Protein AF-A0A7S2YN26-F1 (afdb_monomer_lite)

Sequence (229 aa):
KTAKIDLAIVSVSSLYDGGTVQPANVVIPTILEAVKEFYQGSSIEHLVGSSVAGCISSTAKARSVSSEDNNAATSCETVELEGIPAVSITLAILPDVQLQTFTCGKGDVPDDVGRMPPGEWKRSVGLMGFGETKTVDGKSEHADEDNNTPVFMMVPSPAFSTELDDLLYGLSVYFPGSQTFGGVASTVSSLSRAKLYRYSASVDTPMTYTDGCIGVAMTGDIQVQTLSA

Foldseek 3Di:
DADEFAEKEKEWAQCVCDDDDGCLQVVVVVVQVVCCVVRVHYGYAKYKYWYAQWDKEFAFPDDPPDDPDDPPDRDTHIDIDHPDTDMHMDTDDDPFKDKDKWWAFPVLQDPPQPPDDLQSNCVSGGNHPPLDQPDDPNDRPPPPPVQSQKEKEKEFWPQCVVRVVSVVVNCCRSRPPYHYDYDYFDHNDPPDQMKIWIDGPVVRHTDIDRGTMIIMMMTGPDDDDDDDD

pLDDT: mean 82.98, std 16.76, range [39.62, 97.88]

Organism: NCBI:txid265537

Structure (mmCIF, N/CA/C/O backbone):
data_AF-A0A7S2YN26-F1
#
_entry.id   AF-A0A7S2YN26-F1
#
loop_
_atom_site.group_PDB
_atom_site.id
_atom_site.type_symbol
_atom_site.label_atom_id
_atom_site.label_alt_id
_atom_site.label_comp_id
_atom_site.label_asym_id
_atom_site.label_entity_id
_atom_site.label_seq_id
_atom_site.pdbx_PDB_ins_code
_atom_site.Cartn_x
_atom_site.Cartn_y
_atom_site.Cartn_z
_atom_site.occupancy
_atom_site.B_iso_or_equiv
_atom_site.auth_seq_id
_atom_site.auth_comp_id
_atom_site.auth_asym_id
_atom_site.auth_atom_id
_atom_site.pdbx_PDB_model_num
ATOM 1 N N . LYS A 1 1 ? -2.967 -22.946 18.371 1.00 55.56 1 LYS A N 1
ATOM 2 C CA . LYS A 1 1 ? -1.903 -22.739 17.360 1.00 55.56 1 LYS A CA 1
ATOM 3 C C . LYS A 1 1 ? -1.941 -21.261 17.020 1.00 55.56 1 LYS A C 1
ATOM 5 O O . LYS A 1 1 ? -2.986 -20.814 16.576 1.00 55.56 1 LYS A O 1
ATOM 10 N N . THR A 1 2 ? -0.896 -20.511 17.351 1.00 69.94 2 THR A N 1
ATOM 11 C CA . THR A 1 2 ? -0.812 -19.076 17.056 1.00 69.94 2 THR A CA 1
ATOM 12 C C . THR A 1 2 ? -0.826 -18.884 15.542 1.00 69.94 2 THR A C 1
ATOM 14 O O . THR A 1 2 ? -0.068 -19.567 14.850 1.00 69.94 2 THR A O 1
ATOM 17 N N . ALA A 1 3 ? -1.732 -18.053 15.025 1.00 79.50 3 ALA A N 1
ATOM 18 C CA . ALA A 1 3 ? -1.797 -17.776 13.597 1.00 79.50 3 ALA A CA 1
ATOM 19 C C . ALA A 1 3 ? -0.740 -16.722 13.246 1.00 79.50 3 ALA A C 1
ATOM 21 O O . ALA A 1 3 ? -0.519 -15.770 13.993 1.00 79.50 3 ALA A O 1
ATOM 22 N N . LYS A 1 4 ? -0.061 -16.921 12.122 1.00 90.69 4 LYS A N 1
ATOM 23 C CA . LYS A 1 4 ? 0.838 -15.933 11.531 1.00 90.69 4 LYS A CA 1
ATOM 24 C C . LYS A 1 4 ? -0.000 -15.111 10.556 1.00 90.69 4 LYS A C 1
ATOM 26 O O . LYS A 1 4 ? -0.703 -15.696 9.738 1.00 90.69 4 LYS A O 1
ATOM 31 N N . ILE A 1 5 ? 0.001 -13.793 10.716 1.00 95.50 5 ILE A N 1
ATOM 32 C CA . ILE A 1 5 ? -0.690 -12.867 9.818 1.00 95.50 5 ILE A CA 1
ATOM 33 C C . ILE A 1 5 ? 0.351 -12.354 8.833 1.00 95.50 5 ILE A C 1
ATOM 35 O O . ILE A 1 5 ? 1.312 -11.697 9.235 1.00 95.50 5 ILE A O 1
ATOM 39 N N . ASP A 1 6 ? 0.162 -12.654 7.556 1.00 96.62 6 ASP A N 1
ATOM 40 C CA . ASP A 1 6 ? 1.155 -12.354 6.528 1.00 96.62 6 ASP A CA 1
ATOM 41 C C . ASP A 1 6 ? 1.166 -10.860 6.186 1.00 96.62 6 ASP A C 1
ATOM 43 O O . ASP A 1 6 ? 2.233 -10.264 6.044 1.00 96.62 6 ASP A O 1
ATOM 47 N N . LEU A 1 7 ? -0.010 -10.222 6.136 1.00 97.50 7 LEU A N 1
ATOM 48 C CA . LEU A 1 7 ? -0.130 -8.801 5.818 1.00 97.50 7 LEU A CA 1
ATOM 49 C C . LEU A 1 7 ? -1.214 -8.099 6.644 1.00 97.50 7 LEU A C 1
ATOM 51 O O . LEU A 1 7 ? -2.360 -8.539 6.699 1.00 97.50 7 LEU A O 1
ATOM 55 N N . ALA A 1 8 ? -0.866 -6.955 7.228 1.00 97.12 8 ALA A N 1
ATOM 56 C CA . ALA A 1 8 ? -1.800 -5.987 7.784 1.00 97.12 8 ALA A CA 1
ATOM 57 C C . ALA A 1 8 ? -1.859 -4.733 6.897 1.00 97.12 8 ALA A C 1
ATOM 59 O O . ALA A 1 8 ? -0.842 -4.081 6.658 1.00 97.12 8 ALA A O 1
ATOM 60 N N . ILE A 1 9 ? -3.058 -4.370 6.444 1.00 96.56 9 ILE A N 1
ATOM 61 C CA . ILE A 1 9 ? -3.330 -3.117 5.733 1.00 96.56 9 ILE A CA 1
ATOM 62 C C . ILE A 1 9 ? -4.027 -2.171 6.703 1.00 96.56 9 ILE A C 1
ATOM 64 O O . ILE A 1 9 ? -5.080 -2.511 7.249 1.00 96.56 9 ILE A O 1
ATOM 68 N N . VAL A 1 10 ? -3.441 -0.996 6.928 1.00 94.75 10 VAL A N 1
ATOM 69 C CA . VAL A 1 10 ? -3.910 -0.070 7.967 1.00 94.75 10 VAL A CA 1
ATOM 70 C C . VAL A 1 10 ? -4.309 1.290 7.402 1.00 94.75 10 VAL A C 1
ATOM 72 O O . VAL A 1 10 ? -3.612 1.893 6.586 1.00 94.75 10 VAL A O 1
ATOM 75 N N . SER A 1 11 ? -5.437 1.804 7.873 1.00 93.81 11 SER A N 1
ATOM 76 C CA . SER A 1 11 ? -5.884 3.171 7.619 1.00 93.81 11 SER A CA 1
ATOM 77 C C . SER A 1 11 ? -6.099 3.855 8.957 1.00 93.81 11 SER A C 1
ATOM 79 O O . SER A 1 11 ? -6.928 3.428 9.759 1.00 93.81 11 SER A O 1
ATOM 81 N N . VAL A 1 12 ? -5.320 4.896 9.221 1.00 91.94 12 VAL A N 1
ATOM 82 C CA . VAL A 1 12 ? -5.335 5.620 10.496 1.00 91.94 12 VAL A CA 1
ATOM 83 C C . VAL A 1 12 ? -5.908 7.002 10.236 1.00 91.94 12 VAL A C 1
ATOM 85 O O . VAL A 1 12 ? -5.391 7.730 9.397 1.00 91.94 12 VAL A O 1
ATOM 88 N N . SER A 1 13 ? -6.970 7.390 10.933 1.00 89.56 13 SER A N 1
ATOM 89 C CA . SER A 1 13 ? -7.520 8.742 10.816 1.00 89.56 13 SER A CA 1
ATOM 90 C C . SER A 1 13 ? -6.408 9.759 11.047 1.00 89.56 13 SER A C 1
ATOM 92 O O . SER A 1 13 ? -5.681 9.664 12.033 1.00 89.56 13 SER A O 1
ATOM 94 N N . SER A 1 14 ? -6.258 10.751 10.174 1.00 84.62 14 SER A N 1
ATOM 95 C CA . SER A 1 14 ? -5.236 11.779 10.362 1.00 84.62 14 SER A CA 1
ATOM 96 C C . SER A 1 14 ? -5.449 12.554 11.660 1.00 84.62 14 SER A C 1
ATOM 98 O O . SER A 1 14 ? -4.491 13.080 12.185 1.00 84.62 14 SER A O 1
ATOM 100 N N . LEU A 1 15 ? -6.651 12.551 12.247 1.00 76.19 15 LEU A N 1
ATOM 101 C CA . LEU A 1 15 ? -6.916 13.151 13.563 1.00 76.19 15 LEU A CA 1
ATOM 102 C C . LEU A 1 15 ? -6.167 12.464 14.720 1.00 76.19 15 LEU A C 1
ATOM 104 O O . LEU A 1 15 ? -6.036 13.050 15.794 1.00 76.19 15 LEU A O 1
ATOM 108 N N . TYR A 1 16 ? -5.646 11.246 14.513 1.00 65.88 16 TYR A N 1
ATOM 109 C CA . TYR A 1 16 ? -4.707 10.602 15.441 1.00 65.88 16 TYR A CA 1
ATOM 110 C C . TYR A 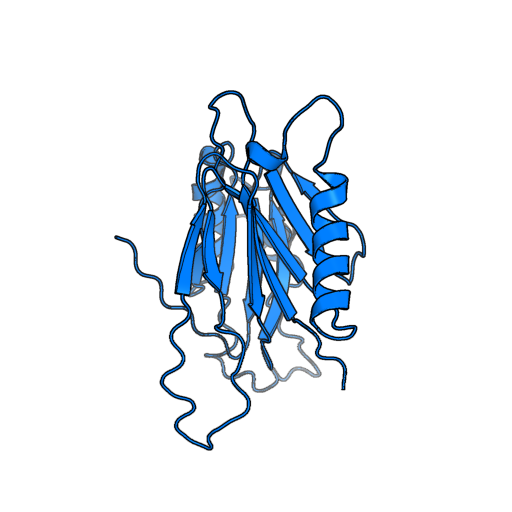1 16 ? -3.351 11.325 15.515 1.00 65.88 16 TYR A C 1
ATOM 112 O O . TYR A 1 16 ? -2.545 11.005 16.386 1.00 65.88 16 TYR A O 1
ATOM 120 N N . ASP A 1 17 ? -3.080 12.295 14.634 1.00 61.16 17 ASP A N 1
ATOM 121 C CA . ASP A 1 17 ? -1.855 13.101 14.636 1.00 61.16 17 ASP A CA 1
ATOM 122 C C . ASP A 1 17 ? -1.859 14.261 15.655 1.00 61.16 17 ASP A C 1
ATOM 124 O O . ASP A 1 17 ? -0.884 15.012 15.727 1.00 61.16 17 ASP A O 1
ATOM 128 N N . GLY A 1 18 ? -2.924 14.382 16.461 1.00 45.44 18 GLY A N 1
ATOM 129 C CA . GLY A 1 18 ? -3.229 15.521 17.328 1.00 45.44 18 GLY A CA 1
ATOM 130 C C . GLY A 1 18 ? -2.166 15.909 18.366 1.00 45.44 18 GLY A C 1
ATOM 131 O O . GLY A 1 18 ? -2.289 15.578 19.544 1.00 45.44 18 GLY A O 1
ATOM 132 N N . GLY A 1 19 ? -1.193 16.736 17.969 1.00 50.31 19 GLY A N 1
ATOM 133 C CA . GLY A 1 19 ? -0.470 17.648 18.867 1.00 50.31 19 GLY A CA 1
ATOM 134 C C . GLY A 1 19 ? 1.058 17.509 18.947 1.00 50.31 19 GLY A C 1
ATOM 135 O O . GLY A 1 19 ? 1.700 16.793 18.187 1.00 50.31 19 GLY A O 1
ATOM 136 N N . THR A 1 20 ? 1.654 18.258 19.887 1.00 39.62 20 THR A N 1
ATOM 137 C CA . THR A 1 20 ? 3.104 18.518 20.072 1.00 39.62 20 THR A CA 1
ATOM 138 C C . THR A 1 20 ? 3.965 17.306 20.455 1.00 39.62 20 THR A C 1
ATOM 140 O O . THR A 1 20 ? 5.182 17.441 20.581 1.00 39.62 20 THR A O 1
ATOM 143 N N . VAL A 1 21 ? 3.374 16.122 20.618 1.00 45.62 21 VAL A N 1
ATOM 144 C CA . VAL A 1 21 ? 4.074 14.874 20.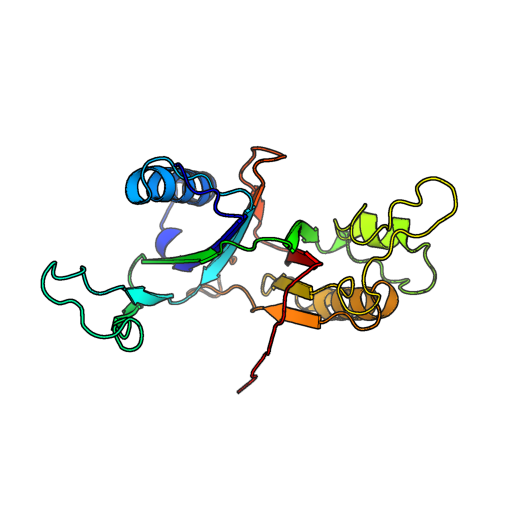948 1.00 45.62 21 VAL A CA 1
ATOM 145 C C . VAL A 1 21 ? 3.837 13.902 19.801 1.00 45.62 21 VAL A C 1
ATOM 147 O O . VAL A 1 21 ? 2.725 13.427 19.622 1.00 45.62 21 VAL A O 1
ATOM 150 N N . GLN A 1 22 ? 4.870 13.652 18.993 1.00 54.50 22 GLN A N 1
ATOM 151 C CA . GLN A 1 22 ? 4.767 12.884 17.748 1.00 54.50 22 GLN A CA 1
ATOM 152 C C . GLN A 1 22 ? 4.224 11.454 17.972 1.00 54.50 22 GLN A C 1
ATOM 154 O O . GLN A 1 22 ? 4.948 10.625 18.527 1.00 54.50 22 GLN A O 1
ATOM 159 N N . PRO A 1 23 ? 3.022 11.104 17.468 1.00 55.84 23 PRO A N 1
ATOM 160 C CA . PRO A 1 23 ? 2.460 9.764 17.635 1.00 55.84 23 PRO A CA 1
ATOM 161 C C . PRO A 1 23 ? 2.858 8.784 16.516 1.00 55.84 23 PRO A C 1
ATOM 163 O O . PRO A 1 23 ? 2.566 7.595 16.599 1.00 55.84 23 PRO A O 1
ATOM 166 N N . ALA A 1 24 ? 3.559 9.237 15.470 1.00 58.75 24 ALA A N 1
ATOM 167 C CA . ALA A 1 24 ? 3.956 8.393 14.337 1.00 58.75 24 ALA A CA 1
ATOM 168 C C . ALA A 1 24 ? 4.698 7.110 14.764 1.00 58.75 24 ALA A C 1
ATOM 170 O O . ALA A 1 24 ? 4.445 6.036 14.223 1.00 58.75 24 ALA A O 1
ATOM 171 N N . ASN A 1 25 ? 5.548 7.213 15.788 1.00 70.50 25 ASN A N 1
ATOM 172 C CA . ASN A 1 25 ? 6.353 6.092 16.268 1.00 70.50 25 ASN A CA 1
ATOM 173 C C . ASN A 1 25 ? 5.577 5.117 17.166 1.00 70.50 25 ASN A C 1
ATOM 175 O O . ASN A 1 25 ? 6.100 4.045 17.450 1.00 70.50 25 ASN A O 1
ATOM 179 N N . VAL A 1 26 ? 4.361 5.460 17.616 1.00 82.81 26 VAL A N 1
ATOM 180 C CA . VAL A 1 26 ? 3.540 4.569 18.458 1.00 82.81 26 VAL A CA 1
ATOM 181 C C . VAL A 1 26 ? 2.473 3.822 17.669 1.00 82.81 26 VAL A C 1
ATOM 183 O O . VAL A 1 26 ? 2.117 2.723 18.067 1.00 82.81 26 VAL A O 1
ATOM 186 N N . VAL A 1 27 ? 2.022 4.349 16.523 1.00 88.56 27 VAL A N 1
ATOM 187 C CA . VAL A 1 27 ? 0.950 3.735 15.714 1.00 88.56 27 VAL A CA 1
ATOM 188 C C . VAL A 1 27 ? 1.241 2.267 15.403 1.00 88.56 27 VAL A C 1
ATOM 190 O O . VAL A 1 27 ? 0.431 1.399 15.717 1.00 88.56 27 VAL A O 1
ATOM 193 N N . ILE A 1 28 ? 2.402 1.979 14.809 1.00 92.50 28 ILE A N 1
ATOM 194 C CA . ILE A 1 28 ? 2.770 0.609 14.438 1.00 92.50 28 ILE A CA 1
ATOM 195 C C . ILE A 1 28 ? 2.910 -0.277 15.690 1.00 92.50 28 ILE A C 1
ATOM 197 O O . ILE A 1 28 ? 2.219 -1.293 15.733 1.00 92.50 28 ILE A O 1
ATOM 201 N N . PRO A 1 29 ? 3.710 0.073 16.725 1.00 92.31 29 PRO A N 1
ATOM 202 C CA . PRO A 1 29 ? 3.777 -0.722 17.954 1.00 92.31 29 PRO A CA 1
ATOM 203 C C . PRO A 1 29 ? 2.416 -1.010 18.594 1.00 92.31 29 PRO A C 1
ATOM 205 O O . PRO A 1 29 ? 2.150 -2.154 18.949 1.00 92.31 29 PRO A O 1
ATOM 208 N N . THR A 1 30 ? 1.534 -0.011 18.679 1.00 92.00 30 THR A N 1
ATOM 209 C CA . THR A 1 30 ? 0.187 -0.174 19.240 1.00 92.00 30 THR A CA 1
ATOM 210 C C . THR A 1 30 ? -0.654 -1.144 18.416 1.00 92.00 30 THR A C 1
ATOM 212 O O . THR A 1 30 ? -1.365 -1.965 18.986 1.00 92.00 30 THR A O 1
ATOM 215 N N . ILE A 1 31 ? -0.561 -1.104 17.085 1.00 92.62 31 ILE A N 1
ATOM 216 C CA . ILE A 1 31 ? -1.261 -2.058 16.213 1.00 92.62 31 ILE A CA 1
ATOM 217 C C . ILE A 1 31 ? -0.718 -3.479 16.407 1.00 92.62 31 ILE A C 1
ATOM 219 O O . ILE A 1 31 ? -1.504 -4.419 16.530 1.00 92.62 31 ILE A O 1
ATOM 223 N N . LEU A 1 32 ? 0.607 -3.643 16.463 1.00 93.50 32 LEU A N 1
ATOM 224 C CA . LEU A 1 32 ? 1.242 -4.945 16.687 1.00 93.50 32 LEU A CA 1
ATOM 225 C C . LEU A 1 32 ? 0.823 -5.546 18.037 1.00 93.50 32 LEU A C 1
ATOM 227 O O . LEU A 1 32 ? 0.482 -6.727 18.108 1.00 93.50 32 LEU A O 1
ATOM 231 N N . GLU A 1 33 ? 0.805 -4.733 19.094 1.00 92.38 33 GLU A N 1
ATOM 232 C CA . GLU A 1 33 ? 0.359 -5.136 20.430 1.00 92.38 33 GLU A CA 1
ATOM 233 C C . GLU A 1 33 ? -1.134 -5.488 20.449 1.00 92.38 33 GLU A C 1
ATOM 235 O O . GLU A 1 33 ? -1.494 -6.577 20.893 1.00 92.38 33 GLU A O 1
ATOM 240 N N . ALA A 1 34 ? -1.993 -4.644 19.872 1.00 90.94 34 ALA A N 1
ATOM 241 C CA . ALA A 1 34 ? -3.434 -4.885 19.817 1.00 90.94 34 ALA A CA 1
ATOM 242 C C . ALA A 1 34 ? -3.783 -6.185 19.075 1.00 90.94 34 ALA A C 1
ATOM 244 O O . ALA A 1 34 ? -4.634 -6.953 19.525 1.00 90.94 34 ALA A O 1
ATOM 245 N N . VAL A 1 35 ? -3.113 -6.476 17.955 1.00 90.69 35 VAL A N 1
ATOM 246 C CA . VAL A 1 35 ? -3.320 -7.727 17.208 1.00 90.69 35 VAL A CA 1
ATOM 247 C C . VAL A 1 35 ? -2.845 -8.933 18.010 1.00 90.69 35 VAL A C 1
ATOM 249 O O . VAL A 1 35 ? -3.542 -9.950 18.058 1.00 90.69 35 VAL A O 1
ATOM 252 N N . LYS A 1 36 ? -1.701 -8.812 18.688 1.00 90.94 36 LYS A N 1
ATOM 253 C CA . LYS A 1 36 ? -1.190 -9.856 19.575 1.00 90.94 36 LYS A CA 1
ATOM 254 C C . LYS A 1 36 ? -2.170 -10.155 20.709 1.00 90.94 36 LYS A C 1
ATOM 256 O O . LYS A 1 36 ? -2.408 -11.324 20.998 1.00 90.94 36 LYS A O 1
ATOM 261 N N . GLU A 1 37 ? -2.756 -9.141 21.335 1.00 89.19 37 GLU A N 1
ATOM 262 C CA . GLU A 1 37 ? -3.753 -9.324 22.394 1.00 89.19 37 GLU A CA 1
ATOM 263 C C . GLU A 1 37 ? -5.053 -9.936 21.859 1.00 89.19 37 GLU A C 1
ATOM 265 O O . GLU A 1 37 ? -5.528 -10.947 22.383 1.00 89.19 37 GLU A O 1
ATOM 270 N N . PHE A 1 38 ? -5.604 -9.373 20.781 1.00 86.69 38 PHE A N 1
ATOM 271 C CA . PHE A 1 38 ? -6.908 -9.768 20.249 1.00 86.69 38 PHE A CA 1
ATOM 272 C C . PHE A 1 38 ? -6.901 -11.180 19.647 1.00 86.69 38 PHE A C 1
ATOM 274 O O . PHE A 1 38 ? -7.853 -11.942 19.820 1.00 86.69 38 PHE A O 1
ATOM 281 N N . TYR A 1 39 ? -5.809 -11.565 18.983 1.00 86.12 39 TYR A N 1
ATOM 282 C CA . TYR A 1 39 ? -5.664 -12.859 18.312 1.00 86.12 39 TYR A CA 1
ATOM 283 C C . TYR A 1 39 ? -4.732 -13.820 19.062 1.00 86.12 39 TYR A C 1
ATOM 285 O O . TYR A 1 39 ? -4.011 -14.606 18.442 1.00 86.12 39 TYR A O 1
ATOM 293 N N . GLN A 1 40 ? -4.757 -13.786 20.399 1.00 86.44 40 GLN A N 1
ATOM 294 C CA . GLN A 1 40 ? -4.140 -14.797 21.276 1.00 86.44 40 GLN A CA 1
ATOM 295 C C . GLN A 1 40 ? -2.659 -15.079 20.959 1.00 86.44 40 GLN A C 1
ATOM 297 O O . GLN A 1 40 ? -2.217 -16.226 20.865 1.00 86.44 40 GLN A O 1
ATOM 302 N N . GLY A 1 41 ? -1.881 -14.015 20.786 1.00 82.88 41 GLY A N 1
ATOM 303 C CA . GLY A 1 41 ? -0.443 -14.065 20.542 1.00 82.88 41 GLY A CA 1
ATOM 304 C C . GLY A 1 41 ? -0.034 -14.058 19.071 1.00 82.88 41 GLY A C 1
ATOM 305 O O . GLY A 1 41 ? 1.152 -14.231 18.805 1.00 82.88 41 GLY A O 1
ATOM 306 N N . SER A 1 42 ? -0.975 -13.894 18.134 1.00 88.94 42 SER A N 1
ATOM 307 C CA . SER A 1 42 ? -0.670 -13.823 16.696 1.00 88.94 42 SER A CA 1
ATOM 308 C C . SER A 1 42 ? 0.275 -12.662 16.375 1.00 88.94 42 SER A C 1
ATOM 310 O O . SER A 1 42 ? 0.203 -11.603 16.997 1.00 88.94 42 SER A O 1
ATOM 312 N N . SER A 1 43 ? 1.170 -12.870 15.411 1.00 92.88 43 SER A N 1
ATOM 313 C CA . SER A 1 43 ? 2.145 -11.873 14.960 1.00 92.88 43 SER A CA 1
ATOM 314 C C . SER A 1 43 ? 1.853 -11.436 13.531 1.00 92.88 43 SER A C 1
ATOM 316 O O . SER A 1 43 ? 1.408 -12.241 12.712 1.00 92.88 43 SER A O 1
ATOM 318 N N . ILE A 1 44 ? 2.131 -10.166 13.240 1.00 95.81 44 ILE A N 1
ATOM 319 C CA . ILE A 1 44 ? 2.093 -9.608 11.888 1.00 95.81 44 ILE A CA 1
ATOM 320 C C . ILE A 1 44 ? 3.495 -9.701 11.289 1.00 95.81 44 ILE A C 1
ATOM 322 O O . ILE A 1 44 ? 4.455 -9.271 11.921 1.00 95.81 44 ILE A O 1
ATOM 326 N N . GLU A 1 45 ? 3.617 -10.219 10.072 1.00 96.50 45 GLU A N 1
ATOM 327 C CA . GLU A 1 45 ? 4.884 -10.217 9.334 1.00 96.50 45 GLU A CA 1
ATOM 328 C C . GLU A 1 45 ? 5.130 -8.900 8.619 1.00 96.50 45 GLU A C 1
ATOM 330 O O . GLU A 1 45 ? 6.218 -8.336 8.707 1.00 96.50 45 GLU A O 1
ATOM 335 N N . HIS A 1 46 ? 4.117 -8.403 7.915 1.00 97.56 46 HIS A N 1
ATOM 336 C CA . HIS A 1 46 ? 4.200 -7.179 7.139 1.00 97.56 46 HIS A CA 1
ATOM 337 C C . HIS A 1 46 ? 3.031 -6.270 7.473 1.00 97.56 46 HIS A C 1
ATOM 339 O O . HIS A 1 46 ? 1.892 -6.714 7.587 1.00 97.56 46 HIS A O 1
ATOM 345 N N . LEU A 1 47 ? 3.300 -4.977 7.597 1.00 97.31 47 LEU A N 1
ATOM 346 C CA . LEU A 1 47 ? 2.268 -3.960 7.729 1.00 97.31 47 LEU A CA 1
ATOM 347 C C . LEU A 1 47 ? 2.568 -2.835 6.752 1.00 97.31 47 LEU A C 1
ATOM 349 O O . LEU A 1 47 ? 3.692 -2.330 6.710 1.00 97.31 47 LEU A O 1
ATOM 353 N N . VAL A 1 48 ? 1.553 -2.438 5.993 1.00 97.56 48 VAL A N 1
ATOM 354 C CA . VAL A 1 48 ? 1.566 -1.225 5.174 1.00 97.56 48 VAL A CA 1
ATOM 355 C C . VAL A 1 48 ? 0.297 -0.429 5.416 1.00 97.56 48 VAL A C 1
ATOM 357 O O . VAL A 1 48 ? -0.766 -0.983 5.691 1.00 97.56 48 VAL A O 1
ATOM 360 N N . GLY A 1 49 ? 0.378 0.884 5.291 1.00 95.75 49 GLY A N 1
ATOM 361 C CA . GLY A 1 49 ? -0.811 1.711 5.352 1.00 95.75 49 GLY A CA 1
ATOM 362 C C . GLY A 1 49 ? -0.506 3.187 5.418 1.00 95.75 49 GLY A C 1
ATOM 363 O O . GLY A 1 49 ? 0.638 3.614 5.268 1.00 95.75 49 GLY A O 1
ATOM 364 N N . SER A 1 50 ? -1.531 3.986 5.663 1.00 95.19 50 SER A N 1
ATOM 365 C CA . SER A 1 50 ? -1.366 5.431 5.704 1.00 95.19 50 SER A CA 1
ATOM 366 C C . SER A 1 50 ? -2.334 6.116 6.643 1.00 95.19 50 SER A C 1
ATOM 368 O O . SER A 1 50 ? -3.297 5.524 7.141 1.00 95.19 50 SER A O 1
ATOM 370 N N . SER A 1 51 ? -2.089 7.406 6.851 1.00 93.12 51 SER A N 1
ATOM 371 C CA . SER A 1 51 ? -3.138 8.285 7.323 1.00 93.12 51 SER A CA 1
ATOM 372 C C . SER A 1 51 ? -4.240 8.416 6.266 1.00 93.12 51 SER A C 1
ATOM 374 O O . SER A 1 51 ? -3.969 8.360 5.058 1.00 93.12 51 SER A O 1
ATOM 376 N N . VAL A 1 52 ? -5.469 8.616 6.725 1.00 91.62 52 VAL A N 1
ATOM 377 C CA . VAL A 1 52 ? -6.650 8.879 5.898 1.00 91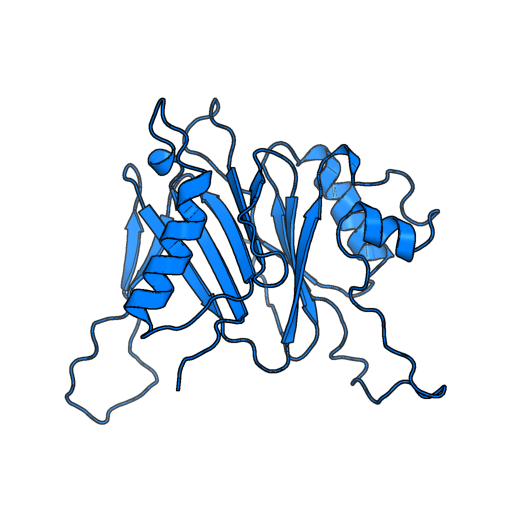.62 52 VAL A CA 1
ATOM 378 C C . VAL A 1 52 ? -7.499 9.989 6.517 1.00 91.62 52 VAL A C 1
ATOM 380 O O . VAL A 1 52 ? -7.503 10.160 7.735 1.00 91.62 52 VAL A O 1
ATOM 383 N N . ALA A 1 53 ? -8.224 10.756 5.701 1.00 88.25 53 ALA A N 1
ATOM 384 C CA . ALA A 1 53 ? -9.113 11.811 6.201 1.00 88.25 53 ALA A CA 1
ATOM 385 C C . ALA A 1 53 ? -10.326 11.256 6.980 1.00 88.25 53 ALA A C 1
ATOM 387 O O . ALA A 1 53 ? -10.787 11.878 7.933 1.00 88.25 53 ALA A O 1
ATOM 388 N N . GLY A 1 54 ? -10.798 10.065 6.609 1.00 85.12 54 GLY A N 1
ATOM 389 C CA . GLY A 1 54 ? -11.880 9.346 7.277 1.00 85.12 54 GLY A CA 1
ATOM 390 C C . GLY A 1 54 ? -11.658 7.840 7.190 1.00 85.12 54 GLY A C 1
ATOM 391 O O . GLY A 1 54 ? -10.948 7.364 6.301 1.00 85.12 54 GLY A O 1
ATOM 392 N N . CYS A 1 55 ? -12.241 7.094 8.126 1.00 85.31 55 CYS A N 1
ATOM 393 C CA . CYS A 1 55 ? -12.119 5.641 8.176 1.00 85.31 55 CYS A CA 1
ATOM 394 C C . CYS A 1 55 ? -13.471 4.994 7.885 1.00 85.31 55 CYS A C 1
ATOM 396 O O . CYS A 1 55 ? -14.430 5.190 8.631 1.00 85.31 55 CYS A O 1
ATOM 398 N N . ILE A 1 56 ? -13.511 4.160 6.849 1.00 83.44 56 ILE A N 1
ATOM 399 C CA . ILE A 1 56 ? -14.606 3.221 6.609 1.00 83.44 56 ILE A CA 1
ATOM 400 C C . ILE A 1 56 ? -14.080 1.828 6.946 1.00 83.44 56 ILE A C 1
ATOM 402 O O . ILE A 1 56 ? -12.985 1.435 6.532 1.00 83.44 56 ILE A O 1
ATOM 406 N N . SER A 1 57 ? -14.832 1.088 7.746 1.00 83.06 57 SER A N 1
ATOM 407 C CA . SER A 1 57 ? -14.493 -0.272 8.136 1.00 83.06 57 SER A CA 1
ATOM 408 C C . SER A 1 57 ? -15.752 -1.111 8.292 1.00 83.06 57 SER A C 1
ATOM 410 O O . SER A 1 57 ? -16.872 -0.659 8.047 1.00 83.06 57 SER A O 1
ATOM 412 N N . SER A 1 58 ? -15.572 -2.355 8.707 1.00 79.06 58 SER A N 1
ATOM 413 C CA . SER A 1 58 ? -16.681 -3.202 9.103 1.00 79.06 58 SER A CA 1
ATOM 414 C C . SER A 1 58 ? -16.310 -3.993 10.345 1.00 79.06 58 SER A C 1
ATOM 416 O O . SER A 1 58 ? -15.165 -4.423 10.497 1.00 79.06 58 SER A O 1
ATOM 418 N N . THR A 1 59 ? -17.262 -4.169 11.252 1.00 74.94 59 THR A N 1
ATOM 419 C CA . THR A 1 59 ? -17.072 -4.983 12.450 1.00 74.94 59 THR A CA 1
ATOM 420 C C . THR A 1 59 ? -17.780 -6.318 12.269 1.00 74.94 59 THR A C 1
ATOM 422 O O . THR A 1 59 ? -18.902 -6.403 11.758 1.00 74.94 59 THR A O 1
ATOM 425 N N . ALA A 1 60 ? -17.113 -7.399 12.671 1.00 64.00 60 ALA A N 1
ATOM 426 C CA . ALA A 1 60 ? -17.772 -8.689 12.772 1.00 64.00 60 ALA A CA 1
ATOM 427 C C . ALA A 1 60 ? -18.772 -8.633 13.935 1.00 64.00 60 ALA A C 1
ATOM 429 O O . ALA A 1 60 ? -18.408 -8.235 15.046 1.00 64.00 60 ALA A O 1
ATOM 430 N N . LYS A 1 61 ? -20.020 -9.064 13.715 1.00 57.03 61 LYS A N 1
ATOM 431 C CA . LYS A 1 61 ? -20.940 -9.309 14.833 1.00 57.03 61 LYS A CA 1
ATOM 432 C C . LYS A 1 61 ? -20.304 -10.317 15.782 1.00 57.03 61 LYS A C 1
ATOM 434 O O . LYS A 1 61 ? -19.821 -11.362 15.343 1.00 57.03 61 LYS A O 1
ATOM 439 N N . ALA A 1 62 ? -20.327 -10.015 17.081 1.00 50.72 62 ALA A N 1
ATOM 440 C CA . ALA A 1 62 ? -19.940 -10.974 18.105 1.00 50.72 62 ALA A CA 1
ATOM 441 C C . ALA A 1 62 ? -20.731 -12.272 17.881 1.00 50.72 62 ALA A C 1
ATOM 443 O O . ALA A 1 62 ? -21.961 -12.263 17.838 1.00 50.72 62 ALA A O 1
ATOM 444 N N . ARG A 1 63 ? -20.012 -13.377 17.671 1.00 48.50 63 ARG A N 1
ATOM 445 C CA . ARG A 1 63 ? -20.582 -14.692 17.363 1.00 48.50 63 ARG A CA 1
ATOM 446 C C . ARG A 1 63 ? -21.516 -15.100 18.511 1.00 48.50 63 ARG A C 1
ATOM 448 O O . ARG A 1 63 ? -21.040 -15.420 19.599 1.00 48.50 63 ARG A O 1
ATOM 455 N N . SER A 1 64 ? -22.834 -15.089 18.306 1.00 44.78 64 SER A N 1
ATOM 456 C CA . SER A 1 64 ? -23.755 -15.730 19.248 1.00 44.78 64 SER A CA 1
ATOM 457 C C . SER A 1 64 ? -23.547 -17.239 19.144 1.00 44.78 64 SER A C 1
ATOM 459 O O . SER A 1 64 ? -23.680 -17.806 18.062 1.00 44.78 64 SER A O 1
ATOM 461 N N . VAL A 1 65 ? -23.179 -17.884 20.251 1.00 45.66 65 VAL A N 1
ATOM 462 C CA . VAL A 1 65 ? -22.722 -19.289 20.343 1.00 45.66 65 VAL A CA 1
ATOM 463 C C . VAL A 1 65 ? -23.874 -20.301 20.167 1.00 45.66 65 VAL A C 1
ATOM 465 O O . VAL A 1 65 ? -23.902 -21.352 20.795 1.00 45.66 65 VAL A O 1
ATOM 468 N N . SER A 1 66 ? -24.871 -20.016 19.334 1.00 47.06 66 SER A N 1
ATOM 469 C CA . SER A 1 66 ? -26.049 -20.876 19.213 1.00 47.06 66 SER A CA 1
ATOM 470 C C . SER A 1 66 ? -26.658 -20.856 17.815 1.00 47.06 66 SER A C 1
ATOM 472 O O . SER A 1 66 ? -27.658 -20.179 17.607 1.00 47.06 66 SER A O 1
ATOM 474 N N . SER A 1 67 ? -26.056 -21.601 16.889 1.00 41.88 67 SER A N 1
ATOM 475 C CA . SER A 1 67 ? -26.746 -22.482 15.926 1.00 41.88 67 SER A CA 1
ATOM 476 C C . SER A 1 67 ? -25.783 -22.906 14.814 1.00 41.88 67 SER A C 1
ATOM 478 O O . SER A 1 67 ? -24.955 -22.124 14.349 1.00 41.88 67 SER A O 1
ATOM 480 N N . GLU A 1 68 ? -25.876 -24.168 14.402 1.00 50.97 68 GLU A N 1
ATOM 481 C CA . GLU A 1 68 ? -25.126 -24.779 13.295 1.00 50.97 68 GLU A CA 1
ATOM 482 C C . GLU A 1 68 ? -25.634 -24.319 11.912 1.00 50.97 68 GLU A C 1
ATOM 484 O O . GLU A 1 68 ? -25.717 -25.115 10.981 1.00 50.97 68 GLU A O 1
ATOM 489 N N . ASP A 1 69 ? -25.969 -23.037 11.746 1.00 43.62 69 ASP A N 1
ATOM 490 C CA . ASP A 1 69 ? -26.598 -22.534 10.523 1.00 43.62 69 ASP A CA 1
ATOM 491 C C . ASP A 1 69 ? -25.685 -21.565 9.753 1.00 43.62 69 ASP A C 1
ATOM 493 O O . ASP A 1 69 ? -25.405 -20.449 10.181 1.00 43.62 69 ASP A O 1
ATOM 497 N N . ASN A 1 70 ? -25.273 -22.011 8.562 1.00 43.94 70 ASN A N 1
ATOM 498 C CA . ASN A 1 70 ? -24.776 -21.233 7.422 1.00 43.94 70 ASN A CA 1
ATOM 499 C C . ASN A 1 70 ? -23.598 -20.265 7.657 1.00 43.94 70 ASN A C 1
ATOM 501 O O . ASN A 1 70 ? -23.768 -19.066 7.872 1.00 43.94 70 ASN A O 1
ATOM 505 N N . ASN A 1 71 ? -22.384 -20.747 7.360 1.00 49.53 71 ASN A N 1
ATOM 506 C CA . ASN A 1 71 ? -21.156 -19.944 7.192 1.00 49.53 71 ASN A CA 1
ATOM 507 C C . ASN A 1 71 ? -21.241 -18.825 6.119 1.00 49.53 71 ASN A C 1
ATOM 509 O O . ASN A 1 71 ? -20.269 -18.103 5.923 1.00 49.53 71 ASN A O 1
ATOM 513 N N . ALA A 1 72 ? -22.365 -18.680 5.409 1.00 43.88 72 ALA A N 1
ATOM 514 C CA . ALA A 1 72 ? -22.513 -17.797 4.253 1.00 43.88 72 ALA A CA 1
ATOM 515 C C . ALA A 1 72 ? -23.222 -16.452 4.530 1.00 43.88 72 ALA A C 1
ATOM 517 O O . ALA A 1 72 ? -23.440 -15.704 3.581 1.00 43.88 72 ALA A O 1
ATOM 518 N N . ALA A 1 73 ? -23.614 -16.114 5.769 1.00 45.62 73 ALA A N 1
ATOM 519 C CA . ALA A 1 73 ? -24.486 -14.944 5.982 1.00 45.62 73 ALA A CA 1
ATOM 520 C C . ALA A 1 73 ? -24.294 -14.135 7.280 1.00 45.62 73 ALA A C 1
ATOM 522 O O . ALA A 1 73 ? -25.215 -13.436 7.701 1.00 45.62 73 ALA A O 1
ATOM 523 N N . THR A 1 74 ? -23.121 -14.138 7.914 1.00 53.72 74 THR A N 1
ATOM 524 C CA . THR A 1 74 ? -22.792 -13.050 8.857 1.00 53.72 74 THR A CA 1
ATOM 525 C C . THR A 1 74 ? -22.245 -11.864 8.075 1.00 53.72 74 THR A C 1
ATOM 527 O O . THR A 1 74 ? -21.042 -11.763 7.858 1.00 53.72 74 THR A O 1
ATOM 530 N N . SER A 1 75 ? -23.130 -10.973 7.622 1.00 58.62 75 SER A N 1
ATOM 531 C CA . SER A 1 75 ? -22.719 -9.675 7.081 1.00 58.62 75 SER A CA 1
ATOM 532 C C . SER A 1 75 ? -22.000 -8.879 8.172 1.00 58.62 75 SER A C 1
ATOM 534 O O . SER A 1 75 ? -22.544 -8.722 9.270 1.00 58.62 75 SER A O 1
ATOM 536 N N . CYS A 1 76 ? -20.805 -8.367 7.883 1.00 66.00 76 CYS A N 1
ATOM 537 C CA . CYS A 1 76 ? -20.174 -7.376 8.747 1.00 66.00 76 CYS A CA 1
ATOM 538 C C . CYS A 1 76 ? -21.048 -6.114 8.804 1.00 66.00 76 CYS A C 1
ATOM 540 O O . CYS A 1 76 ? -21.683 -5.752 7.812 1.00 66.00 76 CYS A O 1
ATOM 542 N N . GLU A 1 77 ? -21.094 -5.442 9.953 1.00 76.75 77 GLU A N 1
ATOM 543 C CA . GLU A 1 77 ? -21.750 -4.137 10.047 1.00 76.75 77 GLU A CA 1
ATOM 544 C C . GLU A 1 77 ? -20.759 -3.065 9.606 1.00 76.75 77 GLU A C 1
ATOM 546 O O . GLU A 1 77 ? -19.668 -2.955 10.164 1.00 76.75 77 GLU A O 1
ATOM 551 N N . THR A 1 78 ? -21.113 -2.301 8.573 1.00 80.00 78 THR A N 1
ATOM 552 C CA . THR A 1 78 ? -20.316 -1.157 8.122 1.00 80.00 78 THR A CA 1
ATOM 553 C C . THR A 1 78 ? -20.276 -0.085 9.199 1.00 80.00 78 THR A C 1
ATOM 555 O O . THR A 1 78 ? -21.309 0.310 9.738 1.00 80.00 78 THR A O 1
ATOM 558 N N . VAL A 1 79 ? -19.072 0.404 9.476 1.00 82.25 79 VAL A N 1
ATOM 559 C CA . VAL A 1 79 ? -18.798 1.475 10.427 1.00 82.25 79 VAL A CA 1
ATOM 560 C C . VAL A 1 79 ? -18.051 2.575 9.687 1.00 82.25 79 VAL A C 1
ATOM 562 O O . VAL A 1 79 ? -16.968 2.348 9.149 1.00 82.25 79 VAL A O 1
ATOM 565 N N . GLU A 1 80 ? -18.633 3.767 9.674 1.00 81.88 80 GLU A N 1
ATOM 566 C CA . GLU A 1 80 ? -18.023 4.978 9.135 1.00 81.88 80 GLU A CA 1
ATOM 567 C C . GLU A 1 80 ? -17.716 5.927 10.293 1.00 81.88 80 GLU A C 1
ATOM 569 O O . GLU A 1 80 ? -18.585 6.220 11.117 1.00 81.88 80 GLU A O 1
ATOM 574 N N . LEU A 1 81 ? -16.460 6.363 10.386 1.00 80.81 81 LEU A N 1
ATOM 575 C CA . LEU A 1 81 ? -15.987 7.269 11.428 1.00 80.81 81 LEU A CA 1
ATOM 576 C C . LEU A 1 81 ? -15.296 8.462 10.765 1.00 80.81 81 LEU A C 1
ATOM 578 O O . LEU A 1 81 ? -14.214 8.333 10.183 1.00 80.81 81 LEU A O 1
ATOM 582 N N . GLU A 1 82 ? -15.920 9.629 10.901 1.00 78.00 82 GLU A N 1
ATOM 583 C CA . GLU A 1 82 ? -15.408 10.922 10.449 1.00 78.00 82 GLU A CA 1
ATOM 584 C C . GLU A 1 82 ? -15.347 11.897 11.634 1.00 78.00 82 GLU A C 1
ATOM 586 O O . GLU A 1 82 ? -16.149 11.823 12.566 1.00 78.00 82 GLU A O 1
ATOM 591 N N . GLY A 1 83 ? -14.367 12.803 11.639 1.00 77.88 83 GLY A N 1
ATOM 592 C CA . GLY A 1 83 ? -14.261 13.843 12.671 1.00 77.88 83 GLY A CA 1
ATOM 593 C C . GLY A 1 83 ? -13.789 13.350 14.045 1.00 77.88 83 GLY A C 1
ATOM 594 O O . GLY A 1 83 ? -13.647 14.158 14.962 1.00 77.88 83 GLY A O 1
ATOM 595 N N . ILE A 1 84 ? -13.496 12.055 14.186 1.00 83.00 84 ILE A N 1
ATOM 596 C CA . ILE A 1 84 ? -12.938 11.448 15.398 1.00 83.00 84 ILE A CA 1
ATOM 597 C C . ILE A 1 84 ? -11.704 10.582 15.087 1.00 83.00 84 ILE A C 1
ATOM 599 O O . ILE A 1 84 ? -11.558 10.080 13.966 1.00 83.00 84 ILE A O 1
ATOM 603 N N . PRO A 1 85 ? -10.796 10.387 16.061 1.00 84.69 85 PRO A N 1
ATOM 604 C CA . PRO A 1 85 ? -9.721 9.410 15.941 1.00 84.69 85 PRO A CA 1
ATOM 605 C C . PRO A 1 85 ? -10.284 8.002 15.697 1.00 84.69 85 PRO A C 1
ATOM 607 O O . PRO A 1 85 ? -11.150 7.533 16.434 1.00 84.69 85 PRO A O 1
ATOM 610 N N . ALA A 1 86 ? -9.782 7.327 14.664 1.00 87.25 86 ALA A N 1
ATOM 611 C CA . ALA A 1 86 ? -10.203 5.987 14.267 1.00 87.25 86 ALA A CA 1
ATOM 612 C C . ALA A 1 86 ? -9.059 5.236 13.575 1.00 87.25 86 ALA A C 1
ATOM 614 O O . ALA A 1 86 ? -8.198 5.855 12.948 1.00 87.25 86 ALA A O 1
ATOM 615 N N . VAL A 1 87 ? -9.079 3.904 13.642 1.00 89.19 87 VAL A N 1
ATOM 616 C CA . VAL A 1 87 ? -8.161 3.021 12.909 1.00 89.19 87 VAL A CA 1
ATOM 617 C C . VAL A 1 87 ? -8.974 1.898 12.268 1.00 89.19 87 VAL A C 1
ATOM 619 O O . VAL A 1 87 ? -9.782 1.263 12.940 1.00 89.19 87 VAL A O 1
ATOM 622 N N . SER A 1 88 ? -8.756 1.654 10.977 1.00 91.38 88 SER A N 1
ATOM 623 C CA . SER A 1 88 ? -9.245 0.479 10.252 1.00 91.38 88 SER A CA 1
ATOM 624 C C . SER A 1 88 ? -8.062 -0.440 9.961 1.00 91.38 88 SER A C 1
ATOM 626 O O . SER A 1 88 ? -7.016 0.023 9.499 1.00 91.38 88 SER A O 1
ATOM 628 N N . ILE A 1 89 ? -8.207 -1.729 10.265 1.00 92.19 89 ILE A N 1
ATOM 629 C CA . ILE A 1 89 ? -7.155 -2.735 10.091 1.00 92.19 89 ILE A CA 1
ATOM 630 C C . ILE A 1 89 ? -7.751 -3.915 9.335 1.00 92.19 89 ILE A C 1
ATOM 632 O O . ILE A 1 89 ? -8.694 -4.544 9.808 1.00 92.19 89 ILE A O 1
ATOM 636 N N . THR A 1 90 ? -7.171 -4.235 8.184 1.00 93.12 90 THR A N 1
ATOM 637 C CA . THR A 1 90 ? -7.444 -5.476 7.454 1.00 93.12 90 THR A CA 1
ATOM 638 C C . THR A 1 90 ? -6.273 -6.423 7.663 1.00 93.12 90 THR A C 1
ATOM 640 O O . THR A 1 90 ? -5.130 -6.049 7.415 1.00 93.12 90 THR A O 1
ATOM 643 N N . LEU A 1 91 ? -6.550 -7.638 8.133 1.00 93.94 91 LEU A N 1
ATOM 644 C CA . LEU A 1 91 ? -5.546 -8.674 8.373 1.00 93.94 91 LEU A CA 1
ATOM 645 C C . LEU A 1 91 ? -5.739 -9.787 7.345 1.00 93.94 91 LEU A C 1
ATOM 647 O O . LEU A 1 91 ? -6.839 -10.325 7.225 1.00 93.94 91 LEU A O 1
ATOM 651 N N . ALA A 1 92 ? -4.678 -10.130 6.624 1.00 94.00 92 ALA A N 1
ATOM 652 C CA . ALA A 1 92 ? -4.685 -11.155 5.595 1.00 94.00 92 ALA A CA 1
ATOM 653 C C . ALA A 1 92 ? -3.761 -12.315 5.980 1.00 94.00 92 ALA A C 1
ATOM 655 O O . ALA A 1 92 ? -2.620 -12.113 6.403 1.00 94.00 92 ALA A O 1
ATOM 656 N N . ILE A 1 93 ? -4.284 -13.529 5.814 1.00 94.50 93 ILE A N 1
ATOM 657 C CA . ILE A 1 93 ? -3.513 -14.771 5.818 1.00 94.50 93 ILE A CA 1
ATOM 658 C C . ILE A 1 93 ? -3.448 -15.202 4.357 1.00 94.50 93 ILE A C 1
ATOM 660 O O . ILE A 1 93 ? -4.488 -15.449 3.747 1.00 94.50 93 ILE A O 1
ATOM 664 N N . LEU A 1 94 ? -2.246 -15.222 3.801 1.00 94.44 94 LEU A N 1
ATOM 665 C CA . LEU A 1 94 ? -1.970 -15.401 2.382 1.00 94.44 94 LEU A CA 1
ATOM 666 C C . LEU A 1 94 ? -1.051 -16.620 2.224 1.00 94.44 94 LEU A C 1
ATOM 668 O O . LEU A 1 94 ? 0.153 -16.462 2.008 1.00 94.44 94 LEU A O 1
ATOM 672 N N . PRO A 1 95 ? -1.589 -17.845 2.403 1.00 90.62 95 PRO A N 1
ATOM 673 C CA . PRO A 1 95 ? -0.804 -19.048 2.176 1.00 90.62 95 PRO A CA 1
ATOM 674 C C . PRO A 1 95 ? -0.340 -19.071 0.721 1.00 90.62 95 PRO A C 1
ATOM 676 O O . PRO A 1 95 ? -1.049 -18.608 -0.164 1.00 90.62 95 PRO A O 1
ATOM 679 N N . ASP A 1 96 ? 0.861 -19.592 0.489 1.00 91.38 96 ASP A N 1
ATOM 680 C CA . ASP A 1 96 ? 1.435 -19.736 -0.853 1.00 91.38 96 ASP A CA 1
ATOM 681 C C . ASP A 1 96 ? 1.641 -18.411 -1.619 1.00 91.38 96 ASP A C 1
ATOM 683 O O . ASP A 1 96 ? 1.895 -18.421 -2.824 1.00 91.38 96 ASP A O 1
ATOM 687 N N . VAL A 1 97 ? 1.623 -17.272 -0.912 1.00 93.69 97 VAL A N 1
ATOM 688 C CA . VAL A 1 97 ? 1.984 -15.950 -1.441 1.00 93.69 97 VAL A CA 1
ATOM 689 C C . VAL A 1 97 ? 3.297 -15.478 -0.821 1.00 93.69 97 VAL A C 1
ATOM 691 O O . VAL A 1 97 ? 3.463 -15.424 0.398 1.00 93.69 97 VAL A O 1
ATOM 694 N N . GLN A 1 98 ? 4.247 -15.090 -1.666 1.00 93.56 98 GLN A N 1
ATOM 695 C CA . GLN A 1 98 ? 5.476 -14.423 -1.251 1.00 93.56 98 GLN A CA 1
ATOM 696 C C . GLN A 1 98 ? 5.249 -12.916 -1.212 1.00 93.56 98 GLN A C 1
ATOM 698 O O . GLN A 1 98 ? 4.760 -12.336 -2.177 1.00 93.56 98 GLN A O 1
ATOM 703 N N . LEU A 1 99 ? 5.633 -12.279 -0.106 1.00 95.19 99 LEU A N 1
ATOM 704 C CA . LEU A 1 99 ? 5.438 -10.850 0.125 1.00 95.19 99 LEU A CA 1
ATOM 705 C C . LEU A 1 99 ? 6.785 -10.144 0.304 1.00 95.19 99 LEU A C 1
ATOM 707 O O . LEU A 1 99 ? 7.667 -10.620 1.019 1.00 95.19 99 LEU A O 1
ATOM 711 N N . GLN A 1 100 ? 6.918 -8.959 -0.287 1.00 95.88 100 GLN A N 1
ATOM 712 C CA . GLN A 1 100 ? 8.009 -8.030 -0.009 1.00 95.88 100 GLN A CA 1
ATOM 713 C C . GLN A 1 100 ? 7.456 -6.617 0.143 1.00 95.88 100 GLN A C 1
ATOM 715 O O . GLN A 1 100 ? 6.929 -6.035 -0.802 1.00 95.88 100 GLN A O 1
ATOM 720 N N . THR A 1 101 ? 7.613 -6.025 1.329 1.00 97.00 101 THR A N 1
ATOM 721 C CA . THR A 1 101 ? 7.324 -4.595 1.497 1.00 97.00 101 THR A CA 1
ATOM 722 C C . THR A 1 101 ? 8.439 -3.756 0.882 1.00 97.00 101 THR A C 1
ATOM 724 O O . THR A 1 101 ? 9.619 -4.064 1.068 1.00 97.00 101 THR A O 1
ATOM 727 N N . PHE A 1 102 ? 8.085 -2.654 0.230 1.00 96.69 102 PHE A N 1
ATOM 728 C CA . PHE A 1 102 ? 9.039 -1.714 -0.352 1.00 96.69 102 PHE A CA 1
ATOM 729 C C . PHE A 1 102 ? 8.677 -0.265 -0.024 1.00 96.69 102 PHE A C 1
ATOM 731 O O . PHE A 1 102 ? 7.574 0.045 0.436 1.00 96.69 102 PHE A O 1
ATOM 738 N N . THR A 1 103 ? 9.651 0.614 -0.226 1.00 95.88 103 THR A N 1
ATOM 739 C CA . THR A 1 103 ? 9.539 2.063 -0.049 1.00 95.88 103 THR A CA 1
ATOM 740 C C . THR A 1 103 ? 10.311 2.730 -1.163 1.00 95.88 103 THR A C 1
ATOM 742 O O . THR A 1 103 ? 11.434 2.317 -1.438 1.00 95.88 103 THR A O 1
ATOM 745 N N . CYS A 1 104 ? 9.728 3.765 -1.746 1.00 96.62 104 CYS A N 1
ATOM 746 C CA . CYS A 1 104 ? 10.315 4.540 -2.821 1.00 96.62 104 CYS A CA 1
ATOM 747 C C . CYS A 1 104 ? 10.116 6.026 -2.517 1.00 96.62 104 CYS A C 1
ATOM 749 O O . CYS A 1 104 ? 8.989 6.518 -2.472 1.00 96.62 104 CYS A O 1
ATOM 751 N N . GLY A 1 105 ? 11.199 6.739 -2.247 1.00 95.94 105 GLY A N 1
ATOM 752 C CA . GLY A 1 105 ? 11.235 8.191 -2.156 1.00 95.94 105 GLY A CA 1
ATOM 753 C C . GLY A 1 105 ? 11.356 8.848 -3.530 1.00 95.94 105 GLY A C 1
ATOM 754 O O . GLY A 1 105 ? 11.524 8.191 -4.552 1.00 95.94 105 GLY A O 1
ATOM 755 N N . LYS A 1 106 ? 11.284 10.181 -3.560 1.00 91.38 106 LYS A N 1
ATOM 756 C CA . LYS A 1 106 ? 11.364 10.959 -4.810 1.00 91.38 106 LYS A CA 1
ATOM 757 C C . LYS A 1 106 ? 12.680 10.776 -5.555 1.00 91.38 106 LYS A C 1
ATOM 759 O O . LYS A 1 106 ? 12.689 10.594 -6.759 1.00 91.38 106 LYS A O 1
ATOM 764 N N . GLY A 1 107 ? 13.789 10.788 -4.816 1.00 91.38 107 GLY A N 1
ATOM 765 C CA . GLY A 1 107 ? 15.121 10.569 -5.384 1.00 91.38 107 GLY A CA 1
ATOM 766 C C . GLY A 1 107 ? 15.411 9.113 -5.751 1.00 91.38 107 GLY A C 1
ATOM 767 O O . GLY A 1 107 ? 16.491 8.838 -6.261 1.00 91.38 107 GLY A O 1
ATOM 768 N N . ASP A 1 108 ? 14.476 8.202 -5.471 1.00 94.69 108 ASP A N 1
ATOM 769 C CA . ASP A 1 108 ? 14.652 6.771 -5.693 1.00 94.69 108 ASP A CA 1
ATOM 770 C C . ASP A 1 108 ? 14.081 6.319 -7.044 1.00 94.69 108 ASP A C 1
ATOM 772 O O . ASP A 1 108 ? 14.413 5.222 -7.489 1.00 94.69 108 ASP A O 1
ATOM 776 N N . VAL A 1 109 ? 13.237 7.132 -7.699 1.00 93.75 109 VAL A N 1
ATOM 777 C CA . VAL A 1 109 ? 12.657 6.824 -9.017 1.00 93.75 109 VAL A CA 1
ATOM 778 C C . VAL A 1 109 ? 13.607 7.307 -10.117 1.00 93.75 109 VAL A C 1
ATOM 780 O O . VAL A 1 109 ? 13.776 8.516 -10.274 1.00 93.75 109 VAL A O 1
ATOM 783 N N . PRO A 1 110 ? 14.242 6.400 -10.880 1.00 91.31 110 PRO A N 1
ATOM 784 C CA . PRO A 1 110 ? 15.133 6.788 -11.970 1.00 91.31 110 PRO A CA 1
ATOM 785 C C . PRO A 1 110 ? 14.342 7.337 -13.164 1.00 91.31 110 PRO A C 1
ATOM 787 O O . PRO A 1 110 ? 13.291 6.797 -13.508 1.00 91.31 110 PRO A O 1
ATOM 790 N N . ASP A 1 111 ? 14.874 8.364 -13.827 1.00 85.75 111 ASP A N 1
ATOM 791 C CA . ASP A 1 111 ? 14.286 9.010 -15.011 1.00 85.75 111 ASP A CA 1
ATOM 792 C C . ASP A 1 111 ? 14.654 8.308 -16.337 1.00 85.75 111 ASP A C 1
ATOM 794 O O . ASP A 1 111 ? 14.102 8.602 -17.398 1.00 85.75 111 ASP A O 1
ATOM 798 N N . ASP A 1 112 ? 15.567 7.338 -16.294 1.00 87.00 112 ASP A N 1
ATOM 799 C CA . ASP A 1 112 ? 16.130 6.620 -17.438 1.00 87.00 112 ASP A CA 1
ATOM 800 C C . ASP A 1 112 ? 15.570 5.192 -17.603 1.00 87.00 112 ASP A C 1
ATOM 802 O O . ASP A 1 112 ? 16.244 4.280 -18.104 1.00 87.00 112 ASP A O 1
ATOM 806 N N . VAL A 1 113 ? 14.302 4.998 -17.222 1.00 86.69 113 VAL A N 1
ATOM 807 C CA . VAL A 1 113 ? 13.575 3.721 -17.322 1.00 86.69 113 VAL A CA 1
ATOM 808 C C . VAL A 1 113 ? 13.767 3.063 -18.698 1.00 86.69 113 VAL A C 1
ATOM 810 O O . VAL A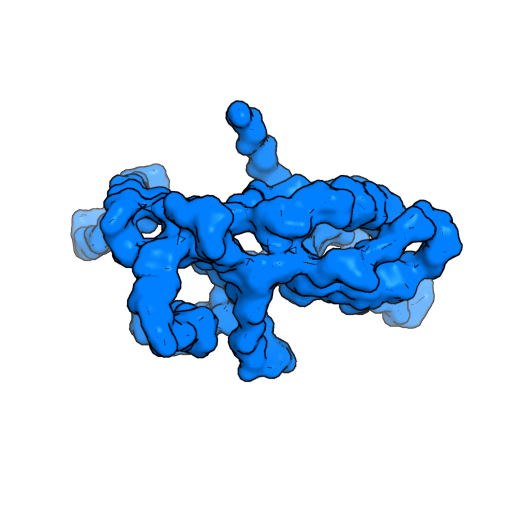 1 113 ? 13.567 3.670 -19.751 1.00 86.69 113 VAL A O 1
ATOM 813 N N . GLY A 1 114 ? 14.151 1.782 -18.690 1.00 84.12 114 GLY A N 1
ATOM 814 C CA . GLY A 1 114 ? 14.415 0.981 -19.888 1.00 84.12 114 GLY A CA 1
ATOM 815 C C . GLY A 1 114 ? 15.842 1.090 -20.434 1.00 84.12 114 GLY A C 1
ATOM 816 O O . GLY A 1 114 ? 16.204 0.318 -21.322 1.00 84.12 114 GLY A O 1
ATOM 817 N N . ARG A 1 115 ? 16.671 2.006 -19.916 1.00 88.81 115 ARG A N 1
ATOM 818 C CA . ARG A 1 115 ? 18.104 2.100 -20.254 1.00 88.81 115 ARG A CA 1
ATOM 819 C C . ARG A 1 115 ? 19.011 1.536 -19.167 1.00 88.81 115 ARG A C 1
ATOM 821 O O . ARG A 1 115 ? 20.136 1.147 -19.478 1.00 88.81 115 ARG A O 1
ATOM 828 N N . MET A 1 116 ? 18.527 1.466 -17.930 1.00 90.94 116 MET A N 1
ATOM 829 C CA . MET A 1 116 ? 19.293 0.937 -16.806 1.00 90.94 116 MET A CA 1
ATOM 830 C C . MET A 1 116 ? 19.107 -0.587 -16.638 1.00 90.94 116 MET A C 1
ATOM 832 O O . MET A 1 116 ? 18.071 -1.141 -17.021 1.00 90.94 116 MET A O 1
ATOM 836 N N . PRO A 1 117 ? 20.086 -1.304 -16.058 1.00 91.56 117 PRO A N 1
ATOM 837 C CA . PRO A 1 117 ? 19.945 -2.725 -15.759 1.00 91.56 117 PRO A CA 1
ATOM 838 C C . PRO A 1 117 ? 18.761 -3.007 -14.810 1.00 91.56 117 PRO A C 1
ATOM 840 O O . PRO A 1 117 ? 18.612 -2.305 -13.807 1.00 91.56 117 PRO A O 1
ATOM 843 N N . PRO A 1 118 ? 17.971 -4.082 -15.021 1.00 90.56 118 PRO A N 1
ATOM 844 C CA . PRO A 1 118 ? 16.801 -4.379 -14.188 1.00 90.56 118 PRO A CA 1
ATOM 845 C C . PRO A 1 118 ? 17.084 -4.451 -12.686 1.00 90.56 118 PRO A C 1
ATOM 847 O O . PRO A 1 118 ? 16.309 -3.945 -11.880 1.00 90.56 118 PRO A O 1
ATOM 850 N N . GLY A 1 119 ? 18.208 -5.055 -12.293 1.00 92.00 119 GLY A N 1
ATOM 851 C CA . GLY A 1 119 ? 18.588 -5.159 -10.882 1.00 92.00 119 GLY A CA 1
ATOM 852 C C . GLY A 1 119 ? 18.933 -3.813 -10.237 1.00 92.00 119 GLY A C 1
ATOM 853 O O . GLY A 1 119 ? 18.753 -3.653 -9.032 1.00 92.00 119 GLY A O 1
ATOM 854 N N . GLU A 1 120 ? 19.409 -2.844 -11.021 1.00 93.69 120 GLU A N 1
ATOM 855 C CA . GLU A 1 120 ? 19.713 -1.496 -10.539 1.00 93.69 120 GLU A CA 1
ATOM 856 C C . GLU A 1 120 ? 18.426 -0.706 -10.321 1.00 93.69 120 GLU A C 1
ATOM 858 O O . GLU A 1 120 ? 18.214 -0.201 -9.221 1.00 93.69 120 GLU A O 1
ATOM 863 N N . TRP A 1 121 ? 17.514 -0.726 -11.298 1.00 95.06 121 TRP A N 1
ATOM 864 C CA . TRP A 1 121 ? 16.204 -0.093 -11.153 1.00 95.06 121 TRP A CA 1
ATOM 865 C C . TRP A 1 121 ? 15.437 -0.650 -9.952 1.00 95.06 121 TRP A C 1
ATOM 867 O O . TRP A 1 121 ? 15.004 0.098 -9.076 1.00 95.06 121 TRP A O 1
ATOM 877 N N . LYS A 1 122 ? 15.340 -1.987 -9.866 1.00 95.31 122 LYS A N 1
ATOM 878 C CA . LYS A 1 122 ? 14.670 -2.678 -8.757 1.00 95.31 122 LYS A CA 1
ATOM 879 C C . LYS A 1 122 ? 15.275 -2.292 -7.412 1.00 95.31 122 LYS A C 1
ATOM 881 O O . LYS A 1 122 ? 14.542 -2.134 -6.444 1.00 95.31 122 LYS A O 1
ATOM 886 N N . ARG A 1 123 ? 16.598 -2.135 -7.321 1.00 95.38 123 ARG A N 1
ATOM 887 C CA . ARG A 1 123 ? 17.256 -1.702 -6.083 1.00 95.38 123 ARG A CA 1
ATOM 888 C C . ARG A 1 123 ? 16.837 -0.297 -5.681 1.00 95.38 123 ARG A C 1
ATOM 890 O O . ARG A 1 123 ? 16.513 -0.120 -4.509 1.00 95.38 123 ARG A O 1
ATOM 897 N N . SER A 1 124 ? 16.842 0.651 -6.614 1.00 95.81 124 SER A N 1
ATOM 898 C CA . SER A 1 124 ? 16.503 2.046 -6.329 1.00 95.81 124 SER A CA 1
ATOM 899 C C . SER A 1 124 ? 15.104 2.158 -5.727 1.00 95.81 124 SER A C 1
ATOM 901 O O . SER A 1 124 ? 14.949 2.744 -4.666 1.00 95.81 124 SER A O 1
ATOM 903 N N . VAL A 1 125 ? 14.117 1.451 -6.285 1.00 96.00 125 VAL A N 1
ATOM 904 C CA . VAL A 1 125 ? 12.720 1.500 -5.809 1.00 96.00 125 VAL A CA 1
ATOM 905 C C . VAL A 1 125 ? 12.397 0.530 -4.655 1.00 96.00 125 VAL A C 1
ATOM 907 O O . VAL A 1 125 ? 11.232 0.326 -4.308 1.00 96.00 125 VAL A O 1
ATOM 910 N N . GLY A 1 126 ? 13.407 -0.113 -4.056 1.00 95.12 126 GLY A N 1
ATOM 911 C CA . GLY A 1 126 ? 13.231 -1.014 -2.906 1.00 95.12 126 GLY A CA 1
ATOM 912 C C . GLY A 1 126 ? 12.705 -2.423 -3.231 1.00 95.12 126 GLY A C 1
ATOM 913 O O . GLY A 1 126 ? 12.251 -3.138 -2.336 1.00 95.12 126 GLY A O 1
ATOM 914 N N . LEU A 1 127 ? 12.790 -2.848 -4.492 1.00 95.62 127 LEU A N 1
ATOM 915 C CA . LEU A 1 127 ? 12.354 -4.147 -5.027 1.00 95.62 127 LEU A CA 1
ATOM 916 C C . LEU A 1 127 ? 13.518 -5.101 -5.354 1.00 95.62 127 LEU A C 1
ATOM 918 O O . LEU A 1 127 ? 13.350 -6.066 -6.101 1.00 95.62 127 LEU A O 1
ATOM 922 N N . MET A 1 128 ? 14.719 -4.852 -4.823 1.00 92.88 128 MET A N 1
ATOM 923 C CA . MET A 1 128 ? 15.857 -5.758 -5.022 1.00 92.88 128 MET A CA 1
ATOM 924 C C . MET A 1 128 ? 15.515 -7.179 -4.551 1.00 92.88 128 MET A C 1
ATOM 926 O O . MET A 1 128 ? 14.937 -7.345 -3.477 1.00 92.88 128 MET A O 1
ATOM 930 N N . GLY A 1 129 ? 15.902 -8.190 -5.338 1.00 85.88 129 GLY A N 1
ATOM 931 C CA . GLY A 1 129 ? 15.666 -9.602 -5.028 1.00 85.88 129 GLY A CA 1
ATOM 932 C C . GLY A 1 129 ? 14.234 -10.075 -5.291 1.00 85.88 129 GLY A C 1
ATOM 933 O O . GLY A 1 129 ? 13.978 -11.277 -5.262 1.00 85.88 129 GLY A O 1
ATOM 934 N N . PHE A 1 130 ? 13.303 -9.162 -5.582 1.00 88.62 130 PHE A N 1
ATOM 935 C CA . PHE A 1 130 ? 11.915 -9.513 -5.831 1.00 88.62 130 PHE A CA 1
ATOM 936 C C . PHE A 1 130 ? 11.707 -10.054 -7.254 1.00 88.62 130 PHE A C 1
ATOM 938 O O . PHE A 1 130 ? 12.141 -9.455 -8.253 1.00 88.62 130 PHE A O 1
ATOM 945 N N . GLY A 1 131 ? 11.008 -11.188 -7.342 1.00 75.25 131 GLY A N 1
ATOM 946 C CA . GLY A 1 131 ? 10.728 -11.878 -8.602 1.00 75.25 131 GLY A CA 1
ATOM 947 C C . GLY A 1 131 ? 11.969 -12.484 -9.267 1.00 75.25 131 GLY A C 1
ATOM 948 O O . GLY A 1 131 ? 11.945 -12.755 -10.463 1.00 75.25 131 GLY A O 1
ATOM 949 N N . GLU A 1 132 ? 13.073 -12.657 -8.534 1.00 73.25 132 GLU A N 1
ATOM 950 C CA . GLU A 1 132 ? 14.238 -13.388 -9.032 1.00 73.25 132 GLU A CA 1
ATOM 951 C C . GLU A 1 132 ? 13.997 -14.896 -8.880 1.00 73.25 132 GLU A C 1
ATOM 953 O O . GLU A 1 132 ? 13.952 -15.432 -7.771 1.00 73.25 132 GLU A O 1
ATOM 958 N N . THR A 1 133 ? 13.834 -15.601 -10.001 1.00 58.06 133 THR A N 1
ATOM 959 C CA . THR A 1 133 ? 13.741 -17.063 -10.017 1.00 58.06 133 THR A CA 1
ATOM 960 C C . THR A 1 133 ? 15.091 -17.637 -9.600 1.00 58.06 133 THR A C 1
ATOM 962 O O . THR A 1 133 ? 16.094 -17.461 -10.296 1.00 58.06 133 THR A O 1
ATOM 965 N N . LYS A 1 134 ? 15.150 -18.331 -8.459 1.00 52.81 134 LYS A N 1
ATOM 966 C CA . LYS A 1 134 ? 16.358 -19.066 -8.068 1.00 52.81 134 LYS A CA 1
ATOM 967 C C . LYS A 1 134 ? 16.594 -20.181 -9.083 1.00 52.81 134 LYS A C 1
ATOM 969 O O . LYS A 1 134 ? 15.903 -21.192 -9.074 1.00 52.81 134 LYS A O 1
ATOM 974 N N . THR A 1 135 ? 17.580 -20.013 -9.955 1.00 47.12 135 THR A N 1
ATOM 975 C CA . THR A 1 135 ? 18.072 -21.106 -10.793 1.00 47.12 135 THR A CA 1
ATOM 976 C C . THR A 1 135 ? 18.880 -22.053 -9.914 1.00 47.12 135 THR A C 1
ATOM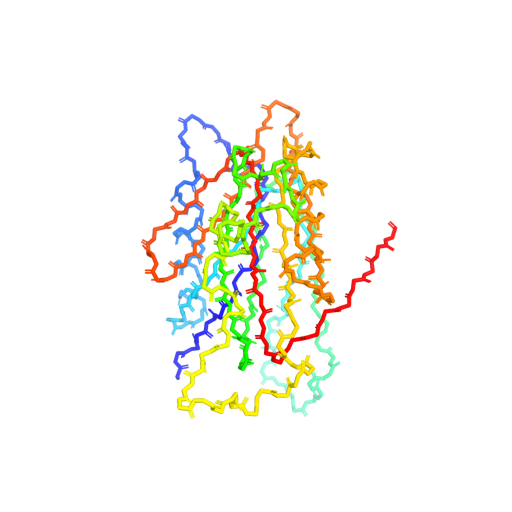 978 O O . THR A 1 135 ? 20.034 -21.766 -9.592 1.00 47.12 135 THR A O 1
ATOM 981 N N . VAL A 1 136 ? 18.286 -23.170 -9.507 1.00 47.75 136 VAL A N 1
ATOM 982 C CA . VAL A 1 136 ? 19.027 -24.287 -8.915 1.00 47.75 136 VAL A CA 1
ATOM 983 C C . VAL A 1 136 ? 19.359 -25.255 -10.055 1.00 47.75 136 VAL A C 1
ATOM 985 O O . VAL A 1 136 ? 18.479 -25.697 -10.787 1.00 47.75 136 VAL A O 1
ATOM 988 N N . ASP A 1 137 ? 20.648 -25.518 -10.276 1.00 50.16 137 ASP A N 1
ATOM 989 C CA . ASP A 1 137 ? 21.152 -26.538 -11.213 1.00 50.16 137 ASP A CA 1
ATOM 990 C C . ASP A 1 137 ? 20.667 -26.438 -12.677 1.00 50.16 137 ASP A C 1
ATOM 992 O O . ASP A 1 137 ? 20.416 -27.445 -13.342 1.00 50.16 137 ASP A O 1
ATOM 996 N N . GLY A 1 138 ? 20.548 -25.218 -13.216 1.00 50.22 138 GLY A N 1
ATOM 997 C CA . GLY A 1 138 ? 20.266 -24.996 -14.645 1.00 50.22 138 GLY A CA 1
ATOM 998 C C . GLY A 1 138 ? 18.876 -25.449 -15.108 1.00 50.22 138 GLY A C 1
ATOM 999 O O . GLY A 1 138 ? 18.600 -25.445 -16.308 1.00 50.22 138 GLY A O 1
ATOM 1000 N N . LYS A 1 139 ? 17.993 -25.814 -14.174 1.00 44.44 139 LYS A N 1
ATOM 1001 C CA . LYS A 1 139 ? 16.573 -26.052 -14.413 1.00 44.44 139 LYS A CA 1
ATOM 1002 C C . LYS A 1 139 ? 15.796 -24.989 -13.653 1.00 44.44 139 LYS A C 1
ATOM 1004 O O . LYS A 1 139 ? 15.909 -24.890 -12.437 1.00 44.44 139 LYS A O 1
ATOM 1009 N N . SER A 1 140 ? 15.024 -24.181 -14.376 1.00 48.44 140 SER A N 1
ATOM 1010 C CA . SER A 1 140 ? 13.946 -23.431 -13.738 1.00 48.44 140 SER A CA 1
ATOM 1011 C C . SER A 1 140 ? 13.038 -24.477 -13.100 1.00 48.44 140 SER A C 1
ATOM 1013 O O . SER A 1 140 ? 12.528 -25.341 -13.817 1.00 48.44 140 SER A O 1
ATOM 1015 N N . GLU A 1 141 ? 12.904 -24.476 -11.772 1.00 44.97 141 GLU A N 1
ATOM 1016 C CA . GLU A 1 141 ? 11.838 -25.252 -11.142 1.00 44.97 141 GLU A CA 1
ATOM 1017 C C . GLU A 1 141 ? 10.520 -24.856 -11.815 1.00 44.97 141 GLU A C 1
ATOM 1019 O O . GLU A 1 141 ? 10.370 -23.709 -12.249 1.00 44.97 141 GLU A O 1
ATOM 1024 N N . HIS A 1 142 ? 9.616 -25.827 -11.965 1.00 39.72 142 HIS A N 1
ATOM 1025 C CA . HIS A 1 142 ? 8.252 -25.637 -12.449 1.00 39.72 142 HIS A CA 1
ATOM 1026 C C . HIS A 1 142 ? 7.499 -24.677 -11.509 1.00 39.72 142 HIS A C 1
ATOM 1028 O O . HIS A 1 142 ? 6.662 -25.096 -10.719 1.00 39.72 142 HIS A O 1
ATOM 1034 N N . ALA A 1 143 ? 7.833 -23.392 -11.547 1.00 46.81 143 ALA A N 1
ATOM 1035 C CA . ALA A 1 143 ? 6.904 -22.341 -11.218 1.00 46.81 143 ALA A CA 1
ATOM 1036 C C . ALA A 1 143 ? 5.964 -22.301 -12.414 1.00 46.81 143 ALA A C 1
ATOM 1038 O O . ALA A 1 143 ? 6.422 -22.060 -13.533 1.00 46.81 143 ALA A O 1
ATOM 1039 N N . ASP A 1 144 ? 4.693 -22.626 -12.196 1.00 47.72 144 ASP A N 1
ATOM 1040 C CA . ASP A 1 144 ? 3.640 -22.320 -13.155 1.00 47.72 144 ASP A CA 1
ATOM 1041 C C . ASP A 1 144 ? 3.902 -20.899 -13.674 1.00 47.72 144 ASP A C 1
ATOM 1043 O O . ASP A 1 144 ? 3.911 -19.953 -12.883 1.00 47.72 144 ASP A O 1
ATOM 1047 N N . GLU A 1 145 ? 4.226 -20.754 -14.965 1.00 50.62 145 GLU A N 1
ATOM 1048 C CA . GLU A 1 145 ? 4.642 -19.465 -15.546 1.00 50.62 145 GLU A CA 1
ATOM 1049 C C . GLU A 1 145 ? 3.576 -18.379 -15.304 1.00 50.62 145 GLU A C 1
ATOM 1051 O O . GLU A 1 145 ? 3.904 -17.199 -15.185 1.00 50.62 145 GLU A O 1
ATOM 1056 N N . ASP A 1 146 ? 2.323 -18.799 -15.112 1.00 53.72 146 ASP A N 1
ATOM 1057 C CA . ASP A 1 146 ? 1.188 -17.949 -14.768 1.00 53.72 146 ASP A CA 1
ATOM 1058 C C . ASP A 1 146 ? 1.226 -17.423 -13.316 1.00 53.72 146 ASP A C 1
ATOM 1060 O O . ASP A 1 146 ? 0.844 -16.278 -13.071 1.00 53.72 146 ASP A O 1
ATOM 1064 N N . ASN A 1 147 ? 1.728 -18.202 -12.347 1.00 59.38 147 ASN A N 1
ATOM 1065 C CA . ASN A 1 147 ? 1.615 -17.900 -10.908 1.00 59.38 147 ASN A CA 1
ATOM 1066 C C . ASN A 1 147 ? 2.780 -17.062 -10.345 1.00 59.38 147 ASN A C 1
ATOM 1068 O O . ASN A 1 147 ? 2.866 -16.809 -9.142 1.00 59.38 147 ASN A O 1
ATOM 1072 N N . ASN A 1 148 ? 3.704 -16.631 -11.209 1.00 74.19 148 ASN A N 1
ATOM 1073 C CA . ASN A 1 148 ? 4.853 -15.810 -10.824 1.00 74.19 148 ASN A CA 1
ATOM 1074 C C . ASN A 1 148 ? 4.752 -14.355 -11.314 1.00 74.19 148 ASN A C 1
ATOM 1076 O O . ASN A 1 148 ? 5.692 -13.578 -11.135 1.00 74.19 148 ASN A O 1
ATOM 1080 N N . THR A 1 149 ? 3.624 -13.979 -11.928 1.00 89.56 149 THR A N 1
ATOM 1081 C CA . THR A 1 149 ? 3.362 -12.597 -12.344 1.00 89.56 149 THR A CA 1
ATOM 1082 C C . THR A 1 149 ? 3.121 -11.733 -11.105 1.00 89.56 149 THR A C 1
ATOM 1084 O O . THR A 1 149 ? 2.191 -12.012 -10.347 1.00 89.56 149 THR A O 1
ATOM 1087 N N . PRO A 1 150 ? 3.921 -10.679 -10.867 1.00 94.06 150 PRO A N 1
ATOM 1088 C CA . PRO A 1 150 ? 3.759 -9.876 -9.668 1.00 94.06 150 PRO A CA 1
ATOM 1089 C C . PRO A 1 150 ? 2.450 -9.105 -9.582 1.00 94.06 150 PRO A C 1
ATOM 1091 O O . PRO A 1 150 ? 1.947 -8.567 -10.569 1.00 94.06 150 PRO A O 1
ATOM 1094 N N . VAL A 1 151 ? 1.986 -8.929 -8.352 1.00 95.75 151 VAL A N 1
ATOM 1095 C CA . VAL A 1 151 ? 0.951 -7.966 -7.997 1.00 95.75 151 VAL A CA 1
ATOM 1096 C C . VAL A 1 151 ? 1.532 -6.956 -7.012 1.00 95.75 151 VAL A C 1
ATOM 1098 O O . VAL A 1 151 ? 2.146 -7.322 -6.010 1.00 95.75 151 VAL A O 1
ATOM 1101 N N . PHE A 1 152 ? 1.324 -5.672 -7.282 1.00 97.50 152 PHE A N 1
ATOM 1102 C CA . PHE A 1 152 ? 1.803 -4.567 -6.462 1.00 97.50 152 PHE A CA 1
ATOM 1103 C C . PHE A 1 152 ? 0.633 -3.833 -5.811 1.00 97.50 152 PHE A C 1
ATOM 1105 O O . PHE A 1 152 ? -0.220 -3.270 -6.495 1.00 97.50 152 PHE A O 1
ATOM 1112 N N . MET A 1 153 ? 0.626 -3.790 -4.481 1.00 97.69 153 MET A N 1
ATOM 1113 C CA . MET A 1 153 ? -0.190 -2.849 -3.721 1.00 97.69 153 MET A CA 1
ATOM 1114 C C . MET A 1 153 ? 0.645 -1.606 -3.409 1.00 97.69 153 MET A C 1
ATOM 1116 O O . MET A 1 153 ? 1.725 -1.731 -2.833 1.00 97.69 153 MET A O 1
ATOM 1120 N N . MET A 1 154 ? 0.146 -0.414 -3.732 1.00 97.25 154 MET A N 1
ATOM 1121 C CA . MET A 1 154 ? 0.864 0.852 -3.562 1.00 97.25 154 MET A CA 1
ATOM 1122 C C . MET A 1 154 ? 0.054 1.886 -2.783 1.00 97.25 154 MET A C 1
ATOM 1124 O O . MET A 1 154 ? -1.144 2.061 -2.996 1.00 97.25 154 MET A O 1
ATOM 1128 N N . VAL A 1 155 ? 0.738 2.607 -1.897 1.00 97.38 155 VAL A N 1
ATOM 1129 C CA . VAL A 1 155 ? 0.183 3.729 -1.138 1.00 97.38 155 VAL A CA 1
ATOM 1130 C C . VAL A 1 155 ? 1.129 4.928 -1.257 1.00 97.38 155 VAL A C 1
ATOM 1132 O O . VAL A 1 155 ? 2.033 5.093 -0.428 1.00 97.38 155 VAL A O 1
ATOM 1135 N N . PRO A 1 156 ? 0.979 5.754 -2.310 1.00 97.12 156 PRO A N 1
ATOM 1136 C CA . PRO A 1 156 ? 1.734 6.988 -2.450 1.00 97.12 156 PRO A CA 1
ATOM 1137 C C . PRO A 1 156 ? 1.212 8.071 -1.504 1.00 97.12 156 PRO A C 1
ATOM 1139 O O . PRO A 1 156 ? 0.014 8.186 -1.232 1.00 97.12 156 PRO A O 1
ATOM 1142 N N . SER A 1 157 ? 2.121 8.920 -1.032 1.00 95.00 157 SER A N 1
ATOM 1143 C CA . SER A 1 157 ? 1.741 10.212 -0.468 1.00 95.00 157 SER A CA 1
ATOM 1144 C C . SER A 1 157 ? 1.254 11.154 -1.584 1.00 95.00 157 SER A C 1
ATOM 1146 O O . SER A 1 157 ? 1.757 11.071 -2.706 1.00 95.00 157 SER A O 1
ATOM 1148 N N . PRO A 1 158 ? 0.357 12.119 -1.302 1.00 92.62 158 PRO A N 1
ATOM 1149 C CA . PRO A 1 158 ? -0.061 13.109 -2.302 1.00 92.62 158 PRO A CA 1
ATOM 1150 C C . PRO A 1 158 ? 1.104 13.894 -2.926 1.00 92.62 158 PRO A C 1
ATOM 1152 O O . PRO A 1 158 ? 1.041 14.318 -4.080 1.00 92.62 158 PRO A O 1
ATOM 1155 N N . ALA A 1 159 ? 2.182 14.079 -2.159 1.00 91.25 159 ALA A N 1
ATOM 1156 C CA . ALA A 1 159 ? 3.372 14.801 -2.586 1.00 91.25 159 ALA A CA 1
ATOM 1157 C C . ALA A 1 159 ? 4.241 14.021 -3.586 1.00 91.25 159 ALA A C 1
ATOM 1159 O O . ALA A 1 159 ? 5.104 14.645 -4.192 1.00 91.25 159 ALA A O 1
ATOM 1160 N N . PHE A 1 160 ? 4.015 12.715 -3.754 1.00 94.69 160 PHE A N 1
ATOM 1161 C CA . PHE A 1 160 ? 4.729 11.825 -4.678 1.00 94.69 160 PHE A CA 1
ATOM 1162 C C . PHE A 1 160 ? 4.039 11.714 -6.051 1.00 94.69 160 PHE A C 1
ATOM 1164 O O . PHE A 1 160 ? 4.367 10.855 -6.859 1.00 94.69 160 PHE A O 1
ATOM 1171 N N . SER A 1 161 ? 3.037 12.556 -6.319 1.00 88.44 161 SER A N 1
ATOM 1172 C CA . SER A 1 161 ? 2.262 12.513 -7.568 1.00 88.44 161 SER A CA 1
ATOM 1173 C C . SER A 1 161 ? 3.108 12.741 -8.822 1.00 88.44 161 SER A C 1
ATOM 1175 O O . SER A 1 161 ? 2.769 12.205 -9.868 1.00 88.44 161 SER A O 1
ATOM 1177 N N . THR A 1 162 ? 4.204 13.493 -8.721 1.00 89.25 162 THR A N 1
ATOM 1178 C CA . THR A 1 162 ? 5.120 13.761 -9.838 1.00 89.25 162 THR A CA 1
ATOM 1179 C C . THR A 1 162 ? 5.936 12.541 -10.252 1.00 89.25 162 THR A C 1
ATOM 1181 O O . THR A 1 162 ? 6.121 12.316 -11.438 1.00 89.25 162 THR A O 1
ATOM 1184 N N . GLU A 1 163 ? 6.399 11.746 -9.290 1.00 95.00 163 GLU A N 1
ATOM 1185 C CA . GLU A 1 163 ? 7.242 10.568 -9.521 1.00 95.00 163 GLU A CA 1
ATOM 1186 C C . GLU A 1 163 ? 6.423 9.275 -9.671 1.00 95.00 163 GLU A C 1
ATOM 1188 O O . GLU A 1 163 ? 6.959 8.228 -10.038 1.00 95.00 163 GLU A O 1
ATOM 1193 N N . LEU A 1 164 ? 5.120 9.324 -9.372 1.00 94.81 164 LEU A N 1
ATOM 1194 C CA . LEU A 1 164 ? 4.237 8.164 -9.438 1.00 94.81 164 LEU A CA 1
ATOM 1195 C C . LEU A 1 164 ? 4.143 7.599 -10.858 1.00 94.81 164 LEU A C 1
ATOM 1197 O O . LEU A 1 164 ? 4.212 6.383 -11.017 1.00 94.81 164 LEU A O 1
ATOM 1201 N N . ASP A 1 165 ? 4.019 8.456 -11.870 1.00 93.94 165 ASP A N 1
ATOM 1202 C CA . ASP A 1 165 ? 3.911 8.018 -13.266 1.00 93.94 165 ASP A CA 1
ATOM 1203 C C . ASP A 1 165 ? 5.187 7.302 -13.730 1.00 93.94 165 ASP A C 1
ATOM 1205 O O . ASP A 1 165 ? 5.105 6.236 -14.342 1.00 93.94 165 ASP A O 1
ATOM 1209 N N . ASP A 1 166 ? 6.362 7.819 -13.362 1.00 94.62 166 ASP A N 1
ATOM 1210 C CA . ASP A 1 166 ? 7.654 7.200 -13.680 1.00 94.62 166 ASP A CA 1
ATOM 1211 C C . ASP A 1 166 ? 7.844 5.868 -12.940 1.00 94.62 166 ASP A C 1
ATOM 1213 O O . ASP A 1 166 ? 8.337 4.891 -13.514 1.00 94.62 166 ASP A O 1
ATOM 1217 N N . LEU A 1 167 ? 7.392 5.780 -11.683 1.00 96.50 167 LEU A N 1
ATOM 1218 C CA . LEU A 1 167 ? 7.400 4.530 -10.925 1.00 96.50 167 LEU A CA 1
ATOM 1219 C C . LEU A 1 167 ? 6.476 3.483 -11.564 1.00 96.50 167 LEU A C 1
ATOM 1221 O O . LEU A 1 167 ? 6.891 2.339 -11.750 1.00 96.50 167 LEU A O 1
ATOM 1225 N N . LEU A 1 168 ? 5.247 3.862 -11.930 1.00 95.56 168 LEU A N 1
ATOM 1226 C CA . LEU A 1 168 ? 4.291 2.981 -12.610 1.00 95.56 168 LEU A CA 1
ATOM 1227 C C . LEU A 1 168 ? 4.818 2.536 -13.978 1.00 95.56 168 LEU A C 1
ATOM 1229 O O . LEU A 1 168 ? 4.726 1.357 -14.328 1.00 95.56 168 LEU A O 1
ATOM 1233 N N . TYR A 1 169 ? 5.423 3.453 -14.733 1.00 94.94 169 TYR A N 1
ATOM 1234 C CA . TYR A 1 169 ? 6.059 3.134 -16.003 1.00 94.94 169 TYR A CA 1
ATOM 1235 C C . TYR A 1 169 ? 7.209 2.142 -15.810 1.00 94.94 169 TYR A C 1
ATOM 1237 O O . TYR A 1 169 ? 7.259 1.117 -16.492 1.00 94.94 169 TYR A O 1
ATOM 1245 N N . GLY A 1 170 ? 8.082 2.367 -14.830 1.00 95.25 170 GLY A N 1
ATOM 1246 C CA . GLY A 1 170 ? 9.153 1.434 -14.504 1.00 95.25 170 GLY A CA 1
ATOM 1247 C C . GLY A 1 170 ? 8.647 0.055 -14.073 1.00 95.25 170 GLY A C 1
ATOM 1248 O O . GLY A 1 170 ? 9.168 -0.950 -14.558 1.00 95.25 170 GLY A O 1
ATOM 1249 N N . LEU A 1 171 ? 7.579 -0.032 -13.272 1.00 95.62 171 LEU A N 1
ATOM 1250 C CA . LEU A 1 171 ? 6.946 -1.318 -12.948 1.00 95.62 171 LEU A CA 1
ATOM 1251 C C . LEU A 1 171 ? 6.486 -2.047 -14.217 1.00 95.62 171 LEU A C 1
ATOM 1253 O O . LEU A 1 171 ? 6.778 -3.231 -14.372 1.00 95.62 171 LEU A O 1
ATOM 1257 N N . SER A 1 172 ? 5.861 -1.338 -15.162 1.00 94.19 172 SER A N 1
ATOM 1258 C CA . SER A 1 172 ? 5.409 -1.933 -16.428 1.00 94.19 172 SER A CA 1
ATOM 1259 C C . SER A 1 172 ? 6.557 -2.446 -17.311 1.00 94.19 172 SER A C 1
ATOM 1261 O O . SER A 1 172 ? 6.388 -3.428 -18.035 1.00 94.19 172 SER A O 1
ATOM 1263 N N . VAL A 1 173 ? 7.732 -1.812 -17.229 1.00 94.19 173 VAL A N 1
ATOM 1264 C CA . VAL A 1 173 ? 8.925 -2.166 -18.010 1.00 94.19 173 VAL A CA 1
ATOM 1265 C C . VAL A 1 173 ? 9.691 -3.331 -17.381 1.00 94.19 173 VAL A C 1
ATOM 1267 O O . VAL A 1 173 ? 10.075 -4.262 -18.086 1.00 94.19 173 VAL A O 1
ATOM 1270 N N . TYR A 1 174 ? 9.921 -3.302 -16.065 1.00 92.88 174 TYR A N 1
ATOM 1271 C CA . TYR A 1 174 ? 10.751 -4.298 -15.371 1.00 92.88 174 TYR A CA 1
ATOM 1272 C C . TYR A 1 174 ? 9.963 -5.488 -14.809 1.00 92.88 174 TYR A C 1
ATOM 1274 O O . TYR A 1 174 ? 10.569 -6.506 -14.465 1.00 92.88 174 TYR A O 1
ATOM 1282 N N . PHE A 1 175 ? 8.635 -5.379 -14.737 1.00 93.25 175 PHE A N 1
ATOM 1283 C CA . PHE A 1 175 ? 7.708 -6.446 -14.360 1.00 93.25 175 PHE A CA 1
ATOM 1284 C C . PHE A 1 175 ? 6.525 -6.491 -15.348 1.00 93.25 175 PHE A C 1
ATOM 1286 O O . PHE A 1 175 ? 5.390 -6.164 -14.985 1.00 93.25 175 PHE A O 1
ATOM 1293 N N . PRO A 1 176 ? 6.763 -6.867 -16.618 1.00 90.75 176 PRO A N 1
ATOM 1294 C CA . PRO A 1 176 ? 5.711 -6.893 -17.629 1.00 90.75 176 PRO A CA 1
ATOM 1295 C C . PRO A 1 176 ? 4.578 -7.846 -17.228 1.00 90.75 176 PRO A C 1
ATOM 1297 O O . PRO A 1 176 ? 4.822 -8.926 -16.697 1.00 90.75 176 PRO A O 1
ATOM 1300 N N . GLY A 1 177 ? 3.333 -7.435 -17.477 1.00 89.56 177 GLY A N 1
ATOM 1301 C CA . GLY A 1 177 ? 2.136 -8.198 -17.101 1.00 89.56 177 GLY A CA 1
ATOM 1302 C C . GLY A 1 177 ? 1.735 -8.084 -15.628 1.00 89.56 177 GLY A C 1
ATOM 1303 O O . GLY A 1 177 ? 0.666 -8.573 -15.266 1.00 89.56 177 GLY A O 1
ATOM 1304 N N . SER A 1 178 ? 2.539 -7.419 -14.791 1.00 92.81 178 SER A N 1
ATOM 1305 C CA . SER A 1 178 ? 2.179 -7.206 -13.390 1.00 92.81 178 SER A CA 1
ATOM 1306 C C . SER A 1 178 ? 0.937 -6.334 -13.236 1.00 92.81 178 SER A C 1
ATOM 1308 O O . SER A 1 178 ? 0.648 -5.453 -14.049 1.00 92.81 178 SER A O 1
ATOM 1310 N N . GLN A 1 179 ? 0.196 -6.583 -12.161 1.00 93.69 179 GLN A N 1
ATOM 1311 C CA . GLN A 1 179 ? -0.941 -5.757 -11.778 1.00 93.69 179 GLN A CA 1
ATOM 1312 C C . GLN A 1 179 ? -0.530 -4.771 -10.692 1.00 93.69 179 GLN A C 1
ATOM 1314 O O . GLN A 1 179 ? 0.259 -5.093 -9.805 1.00 93.69 179 GLN A O 1
ATOM 1319 N N . THR A 1 180 ? -1.096 -3.570 -10.726 1.00 95.19 180 THR A N 1
ATOM 1320 C CA . THR A 1 180 ? -0.888 -2.563 -9.684 1.00 95.19 180 THR A CA 1
ATOM 1321 C C . THR A 1 180 ? -2.225 -2.035 -9.196 1.00 95.19 180 THR A C 1
ATOM 1323 O O . THR A 1 180 ? -3.111 -1.720 -9.989 1.00 95.19 180 THR A O 1
ATOM 1326 N N . PHE A 1 181 ? -2.373 -1.939 -7.879 1.00 95.38 181 PHE A N 1
ATOM 1327 C CA . PHE A 1 181 ? -3.555 -1.399 -7.226 1.00 95.38 181 PHE A CA 1
ATOM 1328 C C . PHE A 1 181 ? -3.187 -0.661 -5.943 1.00 95.38 181 PHE A C 1
ATOM 1330 O O . PHE A 1 181 ? -2.061 -0.741 -5.456 1.00 95.38 181 PHE A O 1
ATOM 1337 N N . GLY A 1 182 ? -4.154 0.045 -5.368 1.00 93.19 182 GLY A N 1
ATOM 1338 C CA . GLY A 1 182 ? -3.992 0.707 -4.084 1.00 93.19 182 GLY A CA 1
ATOM 1339 C C . GLY A 1 182 ? -4.770 2.008 -4.020 1.00 93.19 182 GLY A C 1
ATOM 1340 O O . GLY A 1 182 ? -5.814 2.147 -4.656 1.00 93.19 182 GLY A O 1
ATOM 1341 N N . GLY A 1 183 ? -4.265 2.958 -3.242 1.00 90.88 183 GLY A N 1
ATOM 1342 C CA . GLY A 1 183 ? -4.914 4.247 -3.038 1.00 90.88 183 GLY A CA 1
ATOM 1343 C C . GLY A 1 183 ? -3.937 5.295 -2.532 1.00 90.88 183 GLY A C 1
ATOM 1344 O O . GLY A 1 183 ? -2.885 4.971 -1.989 1.00 90.88 183 GLY A O 1
ATOM 1345 N N . VAL A 1 184 ? -4.282 6.566 -2.717 1.00 93.69 184 VAL A N 1
ATOM 1346 C CA . VAL A 1 184 ? -3.445 7.688 -2.281 1.00 93.69 184 VAL A CA 1
ATOM 1347 C C . VAL A 1 184 ? -3.720 7.987 -0.808 1.00 93.69 184 VAL A C 1
ATOM 1349 O O . VAL A 1 184 ? -4.876 8.068 -0.387 1.00 93.69 184 VAL A O 1
ATOM 1352 N N . ALA A 1 185 ? -2.662 8.179 -0.021 1.00 94.31 185 ALA A N 1
ATOM 1353 C CA . ALA A 1 185 ? -2.796 8.594 1.371 1.00 94.31 185 ALA A CA 1
ATOM 1354 C C . ALA A 1 185 ? -3.504 9.955 1.480 1.00 94.31 185 ALA A C 1
ATOM 1356 O O . ALA A 1 185 ? -3.351 10.817 0.616 1.00 94.31 185 ALA A O 1
ATOM 1357 N N . SER A 1 186 ? -4.246 10.191 2.562 1.00 91.38 186 SER A N 1
ATOM 1358 C CA . SER A 1 186 ? -4.994 11.441 2.738 1.00 91.38 186 SER A CA 1
ATOM 1359 C C . SER A 1 186 ? -4.923 11.978 4.167 1.00 91.38 186 SER A C 1
ATOM 1361 O O . SER A 1 186 ? -4.404 11.340 5.087 1.00 91.38 186 SER A O 1
ATOM 1363 N N . THR A 1 187 ? -5.380 13.215 4.336 1.00 88.19 187 THR A N 1
ATOM 1364 C CA . THR A 1 187 ? -5.448 13.913 5.620 1.00 88.19 187 THR A CA 1
ATOM 1365 C C . THR A 1 187 ? -6.561 14.959 5.577 1.00 88.19 187 THR A C 1
ATOM 1367 O O . THR A 1 187 ? -6.888 15.470 4.507 1.00 88.19 187 THR A O 1
ATOM 1370 N N . VAL A 1 188 ? -7.143 15.277 6.733 1.00 81.69 188 VAL A N 1
ATOM 1371 C CA . VAL A 1 188 ? -8.226 16.269 6.872 1.00 81.69 188 VAL A CA 1
ATOM 1372 C C . VAL A 1 188 ? -7.771 17.716 6.652 1.00 81.69 188 VAL A C 1
ATOM 1374 O O . VAL A 1 188 ? -8.599 18.593 6.433 1.00 81.69 188 VAL A O 1
ATOM 1377 N N . SER A 1 189 ? -6.465 17.993 6.741 1.00 81.12 189 SER A N 1
ATOM 1378 C CA . SER A 1 189 ? -5.915 19.350 6.647 1.00 81.12 189 SER A CA 1
ATOM 1379 C C . SER A 1 189 ? -4.916 19.462 5.507 1.00 81.12 189 SER A C 1
ATOM 1381 O O . SER A 1 189 ? -3.946 18.711 5.455 1.00 81.12 189 SER A O 1
ATOM 1383 N N . SER A 1 190 ? -5.087 20.474 4.654 1.00 73.06 190 SER A N 1
ATOM 1384 C CA . SER A 1 190 ? -4.147 20.799 3.571 1.00 73.06 190 SER A CA 1
ATOM 1385 C C . SER A 1 190 ? -2.750 21.195 4.064 1.00 73.06 190 SER A C 1
ATOM 1387 O O . SER A 1 190 ? -1.795 21.155 3.293 1.00 73.06 190 SER A O 1
ATOM 1389 N N . LEU A 1 191 ? -2.616 21.564 5.344 1.00 73.12 191 LEU A N 1
ATOM 1390 C CA . LEU A 1 191 ? -1.335 21.871 5.987 1.00 73.12 191 LEU A CA 1
ATOM 1391 C C . LEU A 1 191 ? -0.673 20.635 6.618 1.00 73.12 191 LEU A C 1
ATOM 1393 O O . LEU A 1 191 ? 0.508 20.690 6.964 1.00 73.12 191 LEU A O 1
ATOM 1397 N N . SER A 1 192 ? -1.413 19.533 6.792 1.00 77.62 192 SER A N 1
ATOM 1398 C CA . SER A 1 192 ? -0.871 18.284 7.326 1.00 77.62 192 SER A CA 1
ATOM 1399 C C . SER A 1 192 ? -0.252 17.453 6.202 1.00 77.62 192 SER A C 1
ATOM 1401 O O . SER A 1 192 ? -0.675 17.482 5.046 1.00 77.62 192 SER A O 1
ATOM 1403 N N . ARG A 1 193 ? 0.799 16.706 6.539 1.00 83.31 193 ARG A N 1
ATOM 1404 C CA . ARG A 1 193 ? 1.430 15.752 5.626 1.00 83.31 193 ARG A CA 1
ATOM 1405 C C . ARG A 1 193 ? 0.906 14.373 5.960 1.00 83.31 193 ARG A C 1
ATOM 1407 O O . ARG A 1 193 ? 1.096 13.913 7.088 1.00 83.31 193 ARG A O 1
ATOM 1414 N N . ALA A 1 194 ? 0.305 13.722 4.967 1.00 89.88 194 ALA A N 1
ATOM 1415 C CA . ALA A 1 194 ? -0.117 12.341 5.105 1.00 89.88 194 ALA A CA 1
ATOM 1416 C C . ALA A 1 194 ? 1.063 11.469 5.565 1.00 89.88 194 ALA A C 1
ATOM 1418 O O . ALA A 1 194 ? 2.205 11.666 5.135 1.00 89.88 194 ALA A O 1
ATOM 1419 N N . LYS A 1 195 ? 0.788 10.542 6.478 1.00 92.12 195 LYS A N 1
ATOM 1420 C CA . LYS A 1 195 ? 1.774 9.599 7.007 1.00 92.12 195 LYS A CA 1
ATOM 1421 C C . LYS A 1 195 ? 1.657 8.282 6.262 1.00 92.12 195 LYS A C 1
ATOM 1423 O O . LYS A 1 195 ? 0.548 7.851 5.970 1.00 92.12 195 LYS A O 1
ATOM 1428 N N . LEU A 1 196 ? 2.785 7.643 5.993 1.00 95.12 196 LEU A N 1
ATOM 1429 C CA . LEU A 1 196 ? 2.857 6.288 5.455 1.00 95.12 196 LEU A CA 1
ATOM 1430 C C . LEU A 1 196 ? 3.496 5.394 6.513 1.00 95.12 196 LEU A C 1
ATOM 1432 O O . LEU A 1 196 ? 4.544 5.752 7.047 1.00 95.12 196 LEU A O 1
ATOM 1436 N N . TYR A 1 197 ? 2.884 4.255 6.809 1.00 95.50 197 TYR A N 1
ATOM 1437 C CA . TYR A 1 197 ? 3.314 3.314 7.838 1.00 95.50 197 TYR A CA 1
ATOM 1438 C C . TYR A 1 197 ? 3.807 2.035 7.182 1.00 95.50 197 TYR A C 1
ATOM 1440 O O . TYR A 1 197 ? 3.070 1.415 6.420 1.00 95.50 197 TYR A O 1
ATOM 1448 N N . ARG A 1 198 ? 5.032 1.616 7.496 1.00 95.81 198 ARG A N 1
ATOM 1449 C CA . ARG A 1 198 ? 5.594 0.348 7.035 1.00 95.81 198 ARG A CA 1
ATOM 1450 C C . ARG A 1 198 ? 6.243 -0.401 8.186 1.00 95.81 198 ARG A C 1
ATOM 1452 O O . ARG A 1 198 ? 7.014 0.170 8.953 1.00 95.81 198 ARG A O 1
ATOM 1459 N N . TYR A 1 199 ? 6.005 -1.701 8.244 1.00 95.81 199 TYR A N 1
ATOM 1460 C CA . TYR A 1 199 ? 6.729 -2.614 9.115 1.00 95.81 199 TYR A CA 1
ATOM 1461 C C . TYR A 1 199 ? 6.957 -3.960 8.428 1.00 95.81 199 TYR A C 1
ATOM 1463 O O . TYR A 1 199 ? 6.164 -4.400 7.595 1.00 95.81 199 TYR A O 1
ATOM 1471 N N . SER A 1 200 ? 8.078 -4.588 8.774 1.00 94.50 200 SER A N 1
ATOM 1472 C CA . SER A 1 200 ? 8.445 -5.934 8.355 1.00 94.50 200 SER A CA 1
ATOM 1473 C C . SER A 1 200 ? 9.156 -6.626 9.510 1.00 94.50 200 SER A C 1
ATOM 1475 O O . SER A 1 200 ? 10.166 -6.106 9.991 1.00 94.50 200 SER A O 1
ATOM 1477 N N . ALA A 1 201 ? 8.689 -7.806 9.909 1.00 93.25 201 ALA A N 1
ATOM 1478 C CA . ALA A 1 201 ? 9.282 -8.602 10.981 1.00 93.25 201 ALA A CA 1
ATOM 1479 C C . ALA A 1 201 ? 10.753 -8.967 10.707 1.00 93.25 201 ALA A C 1
ATOM 1481 O O . ALA A 1 201 ? 11.533 -9.138 11.635 1.00 93.25 201 ALA A O 1
ATOM 1482 N N . SER A 1 202 ? 11.167 -9.014 9.434 1.00 89.38 202 SER A N 1
ATOM 1483 C CA . SER A 1 202 ? 12.564 -9.246 9.038 1.00 89.38 202 SER A CA 1
ATOM 1484 C C . SER A 1 202 ? 13.527 -8.100 9.376 1.00 89.38 202 SER A C 1
ATOM 1486 O O . SER A 1 202 ? 14.722 -8.340 9.529 1.00 89.38 202 SER A O 1
ATOM 1488 N N . VAL A 1 203 ? 13.028 -6.863 9.465 1.00 86.25 203 VAL A N 1
ATOM 1489 C CA . VAL A 1 203 ? 13.816 -5.656 9.794 1.00 86.25 203 VAL A CA 1
ATOM 1490 C C . VAL A 1 203 ? 13.551 -5.203 11.237 1.00 86.25 203 VAL A C 1
ATOM 1492 O O . VAL A 1 203 ? 14.347 -4.464 11.810 1.00 86.25 203 VAL A O 1
ATOM 1495 N N . ASP A 1 204 ? 12.425 -5.636 1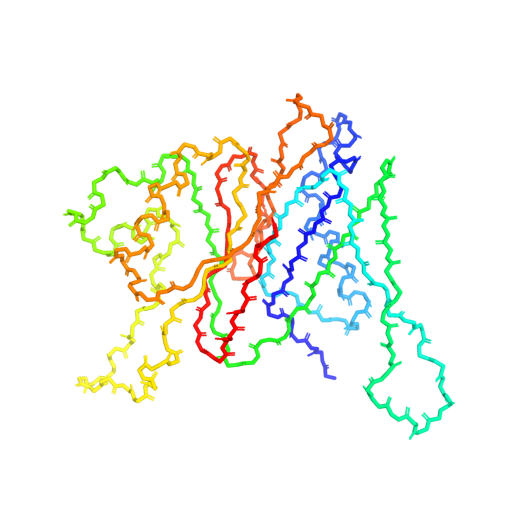1.813 1.00 84.50 204 ASP A N 1
ATOM 1496 C CA . ASP A 1 204 ? 11.946 -5.357 13.174 1.00 84.50 204 ASP A CA 1
ATOM 1497 C C . ASP A 1 204 ? 12.051 -3.882 13.596 1.00 84.50 204 ASP A C 1
ATOM 1499 O O . ASP A 1 204 ? 12.319 -3.531 14.741 1.00 84.50 204 ASP A O 1
ATOM 1503 N N . THR A 1 205 ? 11.857 -2.982 12.631 1.00 87.56 205 THR A N 1
ATOM 1504 C CA . THR A 1 205 ? 11.890 -1.538 12.854 1.00 87.56 205 THR A CA 1
ATOM 1505 C C . THR A 1 205 ? 10.664 -0.910 12.199 1.00 87.56 205 THR A C 1
ATOM 1507 O O . THR A 1 205 ? 10.548 -0.930 10.970 1.00 87.56 205 THR A O 1
ATOM 1510 N N . PRO A 1 206 ? 9.732 -0.355 12.991 1.00 91.06 206 PRO A N 1
ATOM 1511 C CA . PRO A 1 206 ? 8.647 0.469 12.481 1.00 91.06 206 PRO A CA 1
ATOM 1512 C C . PRO A 1 206 ? 9.179 1.678 11.711 1.00 91.06 206 PRO A C 1
ATOM 1514 O O . PRO A 1 206 ? 10.000 2.438 12.223 1.00 91.06 206 PRO A O 1
ATOM 1517 N N . MET A 1 207 ? 8.685 1.886 10.495 1.00 92.56 207 MET A N 1
ATOM 1518 C CA . MET A 1 207 ? 9.071 3.008 9.648 1.00 92.56 207 MET A CA 1
ATOM 1519 C C . MET A 1 207 ? 7.851 3.870 9.339 1.00 92.56 207 MET A C 1
ATOM 1521 O O . MET A 1 207 ? 6.804 3.365 8.931 1.00 92.56 207 MET A O 1
ATOM 1525 N N . THR A 1 208 ? 7.995 5.184 9.529 1.00 92.94 208 THR A N 1
ATOM 1526 C CA . THR A 1 208 ? 6.974 6.166 9.152 1.00 92.94 208 THR A CA 1
ATOM 1527 C C . THR A 1 208 ? 7.558 7.206 8.208 1.00 92.94 208 THR A C 1
ATOM 1529 O O . THR A 1 208 ? 8.593 7.801 8.503 1.00 92.94 208 THR A O 1
ATOM 1532 N N . TYR A 1 209 ? 6.858 7.467 7.106 1.00 92.38 209 TYR A N 1
ATOM 1533 C CA . TYR A 1 209 ? 7.249 8.440 6.087 1.00 92.38 209 TYR A CA 1
ATOM 1534 C C . TYR A 1 209 ? 6.198 9.544 5.943 1.00 92.38 209 TYR A C 1
ATOM 1536 O O . TYR A 1 209 ? 5.034 9.367 6.300 1.00 92.38 209 TYR A O 1
ATOM 1544 N N . THR A 1 210 ? 6.612 10.703 5.432 1.00 90.81 210 THR A N 1
ATOM 1545 C CA . THR A 1 210 ? 5.745 11.863 5.127 1.00 90.81 210 THR A CA 1
ATOM 1546 C C . THR A 1 210 ? 5.708 12.211 3.638 1.00 90.81 210 THR A C 1
ATOM 1548 O O . THR A 1 210 ? 5.035 13.163 3.224 1.00 90.81 210 THR A O 1
ATOM 1551 N N . ASP A 1 211 ? 6.488 11.488 2.844 1.00 92.19 211 ASP A N 1
ATOM 1552 C CA . ASP A 1 211 ? 6.633 11.617 1.400 1.00 92.19 211 ASP A CA 1
ATOM 1553 C C . ASP A 1 211 ? 7.024 10.247 0.828 1.00 92.19 211 ASP A C 1
ATOM 1555 O O . ASP A 1 211 ? 7.375 9.337 1.586 1.00 92.19 211 ASP A O 1
ATOM 1559 N N . GLY A 1 212 ? 6.993 10.118 -0.494 1.00 95.69 212 GLY A N 1
ATOM 1560 C CA . GLY A 1 212 ? 7.287 8.874 -1.193 1.00 95.69 212 GLY A CA 1
ATOM 1561 C C . GLY A 1 212 ? 6.055 8.000 -1.405 1.00 95.69 212 GLY A C 1
ATOM 1562 O O . GLY A 1 212 ? 4.909 8.438 -1.255 1.00 95.69 212 GLY A O 1
ATOM 1563 N N . CYS A 1 213 ? 6.325 6.745 -1.729 1.00 97.69 213 CYS A N 1
ATOM 1564 C CA . CYS A 1 213 ? 5.381 5.655 -1.859 1.00 97.69 213 CYS A CA 1
ATOM 1565 C C . CYS A 1 213 ? 5.858 4.468 -1.028 1.00 97.69 213 CYS A C 1
ATOM 1567 O O . CYS A 1 213 ? 7.047 4.150 -0.992 1.00 97.69 213 CYS A O 1
ATOM 1569 N N . ILE A 1 214 ? 4.924 3.789 -0.375 1.00 97.88 214 ILE A N 1
ATOM 1570 C CA . ILE A 1 214 ? 5.169 2.475 0.219 1.00 97.88 214 ILE A CA 1
ATOM 1571 C C . ILE A 1 214 ? 4.314 1.438 -0.495 1.00 97.88 214 ILE A C 1
ATOM 1573 O O . ILE A 1 214 ? 3.317 1.784 -1.130 1.00 97.88 214 ILE A O 1
ATOM 1577 N N . GLY A 1 215 ? 4.665 0.169 -0.368 1.00 97.44 215 GLY A N 1
ATOM 1578 C CA . GLY A 1 215 ? 3.851 -0.875 -0.962 1.00 97.44 215 GLY A CA 1
ATOM 1579 C C . GLY A 1 215 ? 4.250 -2.277 -0.563 1.00 97.44 215 GLY A C 1
ATOM 1580 O O . GLY A 1 215 ? 5.169 -2.487 0.235 1.00 97.44 215 GLY A O 1
ATOM 1581 N N . VAL A 1 216 ? 3.533 -3.231 -1.143 1.00 97.88 216 VAL A N 1
ATOM 1582 C CA . VAL A 1 216 ? 3.799 -4.664 -1.044 1.00 97.88 216 VAL A CA 1
ATOM 1583 C C . VAL A 1 216 ? 3.835 -5.230 -2.451 1.00 97.88 216 VAL A C 1
ATOM 1585 O O . VAL A 1 216 ? 2.906 -5.028 -3.230 1.00 97.88 216 VAL A O 1
ATOM 1588 N N . ALA A 1 217 ? 4.916 -5.923 -2.764 1.00 97.44 217 ALA A N 1
ATOM 1589 C CA . ALA A 1 217 ? 5.056 -6.734 -3.955 1.00 97.44 217 ALA A CA 1
ATOM 1590 C C . ALA A 1 217 ? 4.727 -8.188 -3.600 1.00 97.44 217 ALA A C 1
ATOM 1592 O O . ALA A 1 217 ? 5.150 -8.673 -2.546 1.00 97.44 217 ALA A O 1
ATOM 1593 N N . MET A 1 218 ? 3.938 -8.850 -4.443 1.00 96.50 218 MET A N 1
ATOM 1594 C CA . MET A 1 218 ? 3.339 -10.154 -4.158 1.00 96.50 218 MET A CA 1
ATOM 1595 C C . MET A 1 218 ? 3.483 -11.092 -5.360 1.00 96.50 218 MET A C 1
ATOM 1597 O O . MET A 1 218 ? 3.280 -10.655 -6.489 1.00 96.50 218 MET A O 1
ATOM 1601 N N . THR A 1 219 ? 3.820 -12.361 -5.131 1.00 94.62 219 THR A N 1
ATOM 1602 C CA . THR A 1 219 ? 3.795 -13.448 -6.136 1.00 94.62 219 THR A CA 1
ATOM 1603 C C . THR A 1 219 ? 3.270 -14.737 -5.507 1.00 94.62 219 THR A C 1
ATOM 1605 O O . THR A 1 219 ? 3.304 -14.871 -4.285 1.00 94.62 219 THR A O 1
ATOM 1608 N N . GLY A 1 220 ? 2.815 -15.697 -6.314 1.00 92.25 220 GLY A N 1
ATOM 1609 C CA . GLY A 1 220 ? 2.190 -16.936 -5.843 1.00 92.25 220 GLY A CA 1
ATOM 1610 C C . GLY A 1 220 ? 0.679 -16.924 -6.055 1.00 92.25 220 GLY A C 1
ATOM 1611 O O . GLY A 1 220 ? 0.201 -16.243 -6.958 1.00 92.25 220 GLY A O 1
ATOM 1612 N N . ASP A 1 221 ? -0.068 -17.657 -5.223 1.00 91.75 221 ASP A N 1
ATOM 1613 C CA . ASP A 1 221 ? -1.527 -17.810 -5.359 1.00 91.75 221 ASP A CA 1
ATOM 1614 C C . ASP A 1 221 ? -2.285 -16.544 -4.922 1.00 91.75 221 ASP A C 1
ATOM 1616 O O . ASP A 1 221 ? -2.867 -16.453 -3.839 1.00 91.75 221 ASP A O 1
ATOM 1620 N N . ILE A 1 222 ? -2.221 -15.511 -5.762 1.00 90.75 222 ILE A N 1
ATOM 1621 C CA . ILE A 1 222 ? -2.884 -14.234 -5.539 1.00 90.75 222 ILE A CA 1
ATOM 1622 C C . ILE A 1 222 ? -3.578 -13.748 -6.806 1.00 90.75 222 ILE A C 1
ATOM 1624 O O . ILE A 1 222 ? -2.994 -13.645 -7.882 1.00 90.75 222 ILE A O 1
ATOM 1628 N N . GLN A 1 223 ? -4.848 -13.383 -6.657 1.00 89.31 223 GLN A N 1
ATOM 1629 C CA . GLN A 1 223 ? -5.626 -12.727 -7.697 1.00 89.31 223 GLN A CA 1
ATOM 1630 C C . GLN A 1 223 ? -6.210 -11.441 -7.141 1.00 89.31 223 GLN A C 1
ATOM 1632 O O . GLN A 1 223 ? -6.820 -11.429 -6.071 1.00 89.31 223 GLN A O 1
ATOM 1637 N N . VAL A 1 224 ? -6.041 -10.355 -7.886 1.00 89.19 224 VAL A N 1
ATOM 1638 C CA . VAL A 1 224 ? -6.631 -9.066 -7.550 1.00 89.19 224 VAL A CA 1
ATOM 1639 C C . VAL A 1 224 ? -7.516 -8.627 -8.702 1.00 89.19 224 VAL A C 1
ATOM 1641 O O . VAL A 1 224 ? -7.158 -8.721 -9.871 1.00 89.19 224 VAL A O 1
ATOM 1644 N N . GLN A 1 225 ? -8.708 -8.159 -8.360 1.00 87.19 225 GLN A N 1
ATOM 1645 C CA . GLN A 1 225 ? -9.594 -7.480 -9.289 1.00 87.19 225 GLN A CA 1
ATOM 1646 C C . GLN A 1 225 ? -9.872 -6.102 -8.721 1.00 87.19 225 GLN A C 1
ATOM 1648 O O . GLN A 1 225 ? -10.322 -5.965 -7.583 1.00 87.19 225 GLN A O 1
ATOM 1653 N N . THR A 1 226 ? -9.570 -5.079 -9.507 1.00 83.38 226 THR A N 1
ATOM 1654 C CA . THR A 1 226 ? -9.820 -3.694 -9.137 1.00 83.38 226 THR A CA 1
ATOM 1655 C C . THR A 1 226 ? -11.041 -3.175 -9.874 1.00 83.38 226 THR A C 1
ATOM 1657 O O . THR A 1 226 ? -11.240 -3.436 -11.060 1.00 83.38 226 THR A O 1
ATOM 1660 N N . LEU A 1 227 ? -11.860 -2.417 -9.153 1.00 82.81 227 LEU A N 1
ATOM 1661 C CA . LEU A 1 227 ? -12.920 -1.608 -9.728 1.00 82.81 227 LEU A CA 1
ATOM 1662 C C . LEU A 1 227 ? -12.595 -0.149 -9.424 1.00 82.81 227 LEU A C 1
ATOM 1664 O O . LEU A 1 227 ? -12.477 0.226 -8.258 1.00 82.81 227 LEU A O 1
ATOM 1668 N N . SER A 1 228 ? -12.454 0.662 -10.466 1.00 71.38 228 SER A N 1
ATOM 1669 C CA . SER A 1 228 ? -12.473 2.118 -10.354 1.00 71.38 228 SER A CA 1
ATOM 1670 C C . SER A 1 228 ? -13.889 2.617 -10.642 1.00 71.38 228 SER A C 1
ATOM 1672 O O . SER A 1 228 ? -14.534 2.148 -11.582 1.00 71.38 228 SER A O 1
ATOM 1674 N N . ALA A 1 229 ? -14.375 3.531 -9.804 1.00 53.12 229 ALA A N 1
ATOM 1675 C CA . ALA A 1 229 ? -15.680 4.177 -9.933 1.00 53.12 229 ALA A CA 1
ATOM 1676 C C . ALA A 1 229 ? -15.511 5.650 -10.314 1.00 53.12 229 ALA A C 1
ATOM 1678 O O . ALA A 1 229 ? -14.512 6.254 -9.859 1.00 53.12 229 ALA A O 1
#

Radius of gyration: 19.18 Å; chains: 1; bounding box: 48×48×43 Å

Secondary structure (DSSP, 8-state):
-PPEEEEEEEEEEGGGG-SSS--HHHHHHHHHHHHHHHTTT-EEEEEEEEEESSEEEEEPPP--S-----TT--PPEEEEE-SS--EEEEEE--TTEEEEEEEE-GGGS-S-TTTS-HHHHHHHTT-TTTT----BTTB-----GGGG--EEEEEE-GGGHHHHHHHHHHHHHHSTT-EEEE-----S-TTSPPPEEEEETTTT--EEESSSEEEEEEEES--------